Protein AF-A0A9X8DX85-F1 (afdb_monomer_lite)

Structure (mmCIF, N/CA/C/O backbone):
data_AF-A0A9X8DX85-F1
#
_entry.id   AF-A0A9X8DX85-F1
#
loop_
_atom_site.group_PDB
_atom_site.id
_atom_site.type_symbol
_atom_site.label_atom_id
_atom_site.label_alt_id
_atom_site.label_comp_id
_atom_site.label_asym_id
_atom_site.label_entity_id
_atom_site.label_seq_id
_atom_site.pdbx_PDB_ins_code
_atom_site.Cartn_x
_atom_site.Cartn_y
_atom_site.Cartn_z
_atom_site.occupancy
_atom_site.B_iso_or_equiv
_atom_site.auth_seq_id
_atom_site.auth_comp_id
_atom_site.auth_asym_id
_atom_site.auth_atom_id
_atom_site.pdbx_PDB_model_num
ATOM 1 N N . MET A 1 1 ? -64.711 -4.644 18.337 1.00 31.16 1 MET A N 1
ATOM 2 C CA . MET A 1 1 ? -63.781 -4.995 19.428 1.00 31.16 1 MET A CA 1
ATOM 3 C C . MET A 1 1 ? -62.770 -3.870 19.456 1.00 31.16 1 MET A C 1
ATOM 5 O O . MET A 1 1 ? -61.981 -3.770 18.532 1.00 31.16 1 MET A O 1
ATOM 9 N N . CYS A 1 2 ? -62.969 -2.899 20.344 1.00 30.97 2 CYS A N 1
ATOM 10 C CA . CYS A 1 2 ? -62.195 -1.662 20.339 1.00 30.97 2 CYS A CA 1
ATOM 11 C C . CYS A 1 2 ? -60.947 -1.884 21.185 1.00 30.97 2 CYS A C 1
ATOM 13 O O . CYS A 1 2 ? -61.051 -1.950 22.407 1.00 30.97 2 CYS A O 1
ATOM 15 N N . ASP A 1 3 ? -59.801 -2.017 20.527 1.00 34.34 3 ASP A N 1
ATOM 16 C CA . ASP A 1 3 ? -58.505 -2.034 21.188 1.00 34.34 3 ASP A CA 1
ATOM 17 C C . ASP A 1 3 ? -58.307 -0.682 21.879 1.00 34.34 3 ASP A C 1
ATOM 19 O O . ASP A 1 3 ? -58.151 0.361 21.237 1.00 34.34 3 ASP A O 1
ATOM 23 N N . SER A 1 4 ? -58.378 -0.678 23.208 1.00 42.72 4 SER A N 1
ATOM 24 C CA . SER A 1 4 ? -57.965 0.456 24.022 1.00 42.72 4 SER A CA 1
ATOM 25 C C . SER A 1 4 ? -56.450 0.586 23.892 1.00 42.72 4 SER A C 1
ATOM 27 O O . SER A 1 4 ? -55.697 -0.002 24.665 1.00 42.72 4 SER A O 1
ATOM 29 N N . VAL A 1 5 ? -55.997 1.313 22.870 1.00 52.94 5 VAL A N 1
ATOM 30 C CA . VAL A 1 5 ? -54.590 1.680 22.694 1.00 52.94 5 VAL A CA 1
ATOM 31 C C . VAL A 1 5 ? -54.242 2.681 23.793 1.00 52.94 5 VAL A C 1
ATOM 33 O O . VAL A 1 5 ? -54.347 3.892 23.611 1.00 52.94 5 VAL A O 1
ATOM 36 N N . THR A 1 6 ? -53.894 2.170 24.971 1.00 55.66 6 THR A N 1
ATOM 37 C CA . THR A 1 6 ? -53.193 2.942 25.994 1.00 55.66 6 THR A CA 1
ATOM 38 C C . THR A 1 6 ? -51.771 3.180 25.483 1.00 55.66 6 THR A C 1
ATOM 40 O O . THR A 1 6 ? -51.077 2.202 25.187 1.00 55.66 6 THR A O 1
ATOM 43 N N . PRO A 1 7 ? -51.336 4.437 25.310 1.00 60.62 7 PRO A N 1
ATOM 44 C CA . PRO A 1 7 ? -50.014 4.726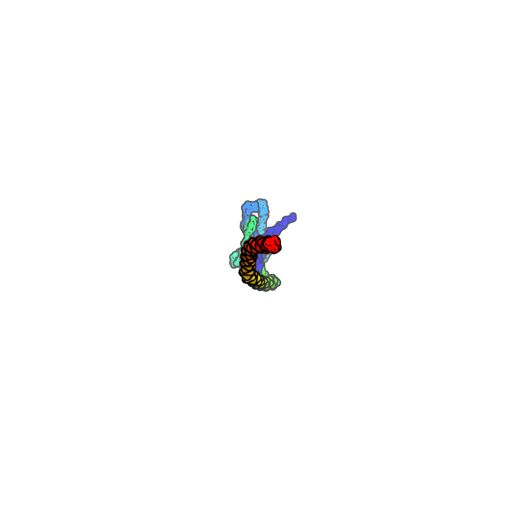 24.772 1.00 60.62 7 PRO A CA 1
ATOM 45 C C . PRO A 1 7 ? -48.908 4.236 25.711 1.00 60.62 7 PRO A C 1
ATOM 47 O O . PRO A 1 7 ? -49.067 4.253 26.930 1.00 60.62 7 PRO A O 1
ATOM 50 N N . SER A 1 8 ? -47.801 3.767 25.129 1.00 59.84 8 SER A N 1
ATOM 51 C CA . SER A 1 8 ? -46.676 3.193 25.873 1.00 59.84 8 SER A CA 1
ATOM 52 C C . SER A 1 8 ? -45.867 4.305 26.549 1.00 59.84 8 SER A C 1
ATOM 54 O O . SER A 1 8 ? -45.217 5.074 25.837 1.00 59.84 8 SER A O 1
ATOM 56 N N . PRO A 1 9 ? -45.840 4.390 27.891 1.00 65.75 9 PRO A N 1
ATOM 57 C CA . PRO A 1 9 ? -45.046 5.397 28.581 1.00 65.75 9 PRO A CA 1
ATOM 58 C C . PRO A 1 9 ? -43.536 5.130 28.422 1.00 65.75 9 PRO A C 1
ATOM 60 O O . PRO A 1 9 ? -43.117 3.981 28.220 1.00 65.75 9 PRO A O 1
ATOM 63 N N . PRO A 1 10 ? -42.691 6.173 28.521 1.00 68.25 10 PRO A N 1
ATOM 64 C CA . PRO A 1 10 ? -41.243 6.017 28.521 1.00 68.25 10 PRO A CA 1
ATOM 65 C C . PRO A 1 10 ? -40.782 5.187 29.725 1.00 68.25 10 PRO A C 1
ATOM 67 O O . PRO A 1 10 ? -41.281 5.342 30.842 1.00 68.25 10 PRO A O 1
ATOM 70 N N . PHE A 1 11 ? -39.798 4.311 29.492 1.00 67.75 11 PHE A N 1
ATOM 71 C CA . PHE A 1 11 ? -39.300 3.375 30.500 1.00 67.75 11 PHE A CA 1
ATOM 72 C C . PHE A 1 11 ? -38.950 4.087 31.813 1.00 67.75 11 PHE A C 1
ATOM 74 O O . PHE A 1 11 ? -38.151 5.025 31.835 1.00 67.75 11 PHE A O 1
ATOM 81 N N . SER A 1 12 ? -39.521 3.605 32.916 1.00 72.50 12 SER A N 1
ATOM 82 C CA . SER A 1 12 ? -39.246 4.111 34.254 1.00 72.50 12 SER A CA 1
ATOM 83 C C . SER A 1 12 ? -39.184 2.988 35.270 1.00 72.50 12 SER A C 1
ATOM 85 O O . SER A 1 12 ? -39.844 1.960 35.142 1.00 72.50 12 SER A O 1
ATOM 87 N N . LEU A 1 13 ? -38.363 3.210 36.292 1.00 69.81 13 LEU A N 1
ATOM 88 C CA . LEU A 1 13 ? -38.183 2.301 37.421 1.00 69.81 13 LEU A CA 1
ATOM 89 C C . LEU A 1 13 ? -39.193 2.568 38.550 1.00 69.81 13 LEU A C 1
ATOM 91 O O . LEU A 1 13 ? -39.169 1.875 39.563 1.00 69.81 13 LEU A O 1
ATOM 95 N N . LEU A 1 14 ? -40.043 3.590 38.403 1.00 73.75 14 LEU A N 1
ATOM 96 C CA . LEU A 1 14 ? -41.097 3.934 39.355 1.00 73.75 14 LEU A CA 1
ATOM 97 C C . LEU A 1 14 ? -42.423 3.289 38.933 1.00 73.75 14 LEU A C 1
ATOM 99 O O . LEU A 1 14 ? -42.716 3.160 37.744 1.00 73.75 14 LEU A O 1
ATOM 103 N N . LYS A 1 15 ? -43.246 2.904 39.913 1.00 76.44 15 LYS A N 1
ATOM 104 C CA . LYS A 1 15 ? -44.612 2.428 39.671 1.00 76.44 15 LYS A CA 1
ATOM 105 C C . LYS A 1 15 ? -45.522 3.627 39.424 1.00 76.44 15 LYS A C 1
ATOM 107 O O . LYS A 1 15 ? -45.542 4.558 40.228 1.00 76.44 15 LYS A O 1
ATOM 112 N N . HIS A 1 16 ? -46.283 3.593 38.341 1.00 78.94 16 HIS A N 1
ATOM 113 C CA . HIS A 1 16 ? -47.193 4.670 37.965 1.00 78.94 16 HIS A CA 1
ATOM 114 C C . HIS A 1 16 ? -48.641 4.178 37.976 1.00 78.94 16 HIS A C 1
ATOM 116 O O . HIS A 1 16 ? -48.892 2.999 37.733 1.00 78.94 16 HIS A O 1
ATOM 122 N N . ASP A 1 17 ? -49.569 5.084 38.275 1.00 77.00 17 ASP A N 1
ATOM 123 C CA . ASP A 1 17 ? -51.009 4.855 38.114 1.00 77.00 17 ASP A CA 1
ATOM 124 C C . ASP A 1 17 ? -51.395 4.885 36.627 1.00 77.00 17 ASP A C 1
ATOM 126 O O . ASP A 1 17 ? -50.582 5.262 35.784 1.00 77.00 17 ASP A O 1
ATOM 130 N N . ASP A 1 18 ? -52.639 4.545 36.288 1.00 77.62 18 ASP A N 1
ATOM 131 C CA . ASP A 1 18 ? -53.125 4.642 34.909 1.00 77.62 18 ASP A CA 1
ATOM 132 C C . ASP A 1 18 ? -52.960 6.063 34.338 1.00 77.62 18 ASP A C 1
ATOM 134 O O . ASP A 1 18 ? -53.182 7.076 35.014 1.00 77.62 18 ASP A O 1
ATOM 138 N N . ALA A 1 19 ? -52.539 6.132 33.075 1.00 76.69 19 ALA A N 1
ATOM 139 C CA . ALA A 1 19 ? -52.341 7.389 32.367 1.00 76.69 19 ALA A CA 1
ATOM 140 C C . ALA A 1 19 ? -53.684 8.048 32.044 1.00 76.69 19 ALA A C 1
ATOM 142 O O . ALA A 1 19 ? -54.631 7.379 31.626 1.00 76.69 19 ALA A O 1
ATOM 143 N N . PHE A 1 20 ? -53.753 9.371 32.179 1.00 76.75 20 PHE A N 1
ATOM 144 C CA . PHE A 1 20 ? -54.941 10.138 31.818 1.00 76.75 20 PHE A CA 1
ATOM 145 C C . PHE A 1 20 ? -54.595 11.283 30.864 1.00 76.75 20 PHE A C 1
ATOM 147 O O . PHE A 1 20 ? -53.490 11.834 30.878 1.00 76.75 20 PHE A O 1
ATOM 154 N N . LEU A 1 21 ? -55.546 11.610 29.990 1.00 75.81 21 LEU A N 1
ATOM 155 C CA . LEU A 1 21 ? -55.383 12.638 28.969 1.00 75.81 21 LEU A CA 1
ATOM 156 C C . LEU A 1 21 ? -55.561 14.019 29.608 1.00 75.81 21 LEU A C 1
ATOM 158 O O . LEU A 1 21 ? -56.602 14.295 30.201 1.00 75.81 21 LEU A O 1
ATOM 162 N N . VAL A 1 22 ? -54.555 14.883 29.478 1.00 74.50 22 VAL A N 1
ATOM 163 C CA . VAL A 1 22 ? -54.585 16.253 30.016 1.00 74.50 22 VAL A CA 1
ATOM 164 C C . VAL A 1 22 ? -55.085 17.243 28.972 1.00 74.50 22 VAL A C 1
ATOM 166 O O . VAL A 1 22 ? -55.822 18.167 29.301 1.00 74.50 22 VAL A O 1
ATOM 169 N N . GLU A 1 23 ? -54.723 17.043 27.704 1.00 70.94 23 GLU A N 1
ATOM 170 C CA . GLU A 1 23 ? -55.080 17.966 26.626 1.00 70.94 23 GLU A CA 1
ATOM 171 C C . GLU A 1 23 ? -55.324 17.193 25.324 1.00 70.94 23 GLU A C 1
ATOM 173 O O . GLU A 1 23 ? -54.401 16.582 24.788 1.00 70.94 23 GLU A O 1
ATOM 178 N N . ALA A 1 24 ? -56.563 17.191 24.820 1.00 67.19 24 ALA A N 1
ATOM 179 C CA . ALA A 1 24 ? -56.916 16.549 23.550 1.00 67.19 24 ALA A CA 1
ATOM 180 C C . ALA A 1 24 ? -56.575 17.465 22.362 1.00 67.19 24 ALA A C 1
ATOM 182 O O . ALA A 1 24 ? -56.906 18.654 22.384 1.00 67.19 24 ALA A O 1
ATOM 183 N N . SER A 1 25 ? -55.965 16.925 21.300 1.00 59.06 25 SER A N 1
ATOM 184 C CA . SER A 1 25 ? -55.731 17.697 20.070 1.00 59.06 25 SER A CA 1
ATOM 185 C C . SER A 1 25 ? -57.064 18.123 19.430 1.00 59.06 25 SER A C 1
ATOM 187 O O . SER A 1 25 ? -58.074 17.420 19.536 1.00 59.06 25 SER A O 1
ATOM 189 N N . SER A 1 26 ? -57.091 19.292 18.778 1.00 56.09 26 SER A N 1
ATOM 190 C CA . SER A 1 26 ? -58.307 19.954 18.261 1.00 56.09 26 SER A CA 1
ATOM 191 C C . SER A 1 26 ? -59.166 19.090 17.323 1.00 56.09 26 SER A C 1
ATOM 193 O O . SER A 1 26 ? -60.357 19.354 17.169 1.00 56.09 26 SER A O 1
ATOM 195 N N . THR A 1 27 ? -58.600 18.025 16.755 1.00 49.44 27 THR A N 1
ATOM 196 C CA . THR A 1 27 ? -59.258 17.072 15.849 1.00 49.44 27 THR A CA 1
ATOM 197 C C . THR A 1 27 ? -60.035 15.957 16.574 1.00 49.44 27 THR A C 1
ATOM 199 O O . THR A 1 27 ? -60.841 15.273 15.951 1.00 49.44 27 THR A O 1
ATOM 202 N N . SER A 1 28 ? -59.858 15.778 17.889 1.00 47.81 28 SER A N 1
ATOM 203 C CA . SER A 1 28 ? -60.366 14.606 18.634 1.00 47.81 28 SER A CA 1
ATOM 204 C C . SER A 1 28 ? -61.640 14.857 19.462 1.00 47.81 28 SER A C 1
ATOM 206 O O . SER A 1 28 ? -62.132 13.947 20.130 1.00 47.81 28 SER A O 1
ATOM 208 N N . ARG A 1 29 ? -62.220 16.070 19.427 1.00 44.91 29 ARG A N 1
ATOM 209 C CA . ARG A 1 29 ? -63.400 16.438 20.247 1.00 44.91 29 ARG A CA 1
ATOM 210 C C . ARG A 1 29 ? -64.684 15.658 19.941 1.00 44.91 29 ARG A C 1
ATOM 212 O O . ARG A 1 29 ? -65.636 15.775 20.702 1.00 44.91 29 ARG A O 1
ATOM 219 N N . LEU A 1 30 ? -64.732 14.875 18.864 1.00 44.03 30 LEU A N 1
ATOM 220 C CA . LEU A 1 30 ? -65.949 14.168 18.453 1.00 44.03 30 LEU A CA 1
ATOM 221 C C . LEU A 1 30 ? -66.080 12.741 19.017 1.00 44.03 30 LEU A C 1
ATOM 223 O O . LEU A 1 30 ? -67.121 12.125 18.814 1.00 44.03 30 LEU A O 1
ATOM 227 N N . THR A 1 31 ? -65.089 12.211 19.749 1.00 43.81 31 THR A N 1
ATOM 228 C CA . THR A 1 31 ? -65.155 10.827 20.279 1.00 43.81 31 THR A CA 1
ATOM 229 C C . THR A 1 31 ? -64.587 10.636 21.691 1.00 43.81 31 THR A C 1
ATOM 231 O O . THR A 1 31 ? -64.344 9.503 22.105 1.00 43.81 31 THR A O 1
ATOM 234 N N . ALA A 1 32 ? -64.356 11.704 22.457 1.00 35.62 32 ALA A N 1
ATOM 235 C CA . ALA A 1 32 ? -63.836 11.578 23.817 1.00 35.62 32 ALA A CA 1
ATOM 236 C C . ALA A 1 32 ? -64.965 11.234 24.806 1.00 35.62 32 ALA A C 1
ATOM 238 O O . ALA A 1 32 ? -65.714 12.104 25.241 1.00 35.62 32 ALA A O 1
ATOM 239 N N . ILE A 1 33 ? -65.084 9.951 25.159 1.00 42.31 33 ILE A N 1
ATOM 240 C CA . ILE A 1 33 ? -65.823 9.524 26.351 1.00 42.31 33 ILE A CA 1
ATOM 241 C C . ILE A 1 33 ? -65.015 10.002 27.559 1.00 42.31 33 ILE A C 1
ATOM 243 O O . ILE A 1 33 ? -63.896 9.540 27.781 1.00 42.31 33 ILE A O 1
ATOM 247 N N . GLU A 1 34 ? -65.576 10.943 28.316 1.00 35.78 34 GLU A N 1
ATOM 248 C CA . GLU A 1 34 ? -65.039 11.397 29.597 1.00 35.78 34 GLU A CA 1
ATOM 249 C C . GLU A 1 34 ? -64.892 10.203 30.549 1.00 35.78 34 GLU A C 1
ATOM 251 O O . GLU A 1 34 ? -65.871 9.669 31.079 1.00 35.78 34 GLU A O 1
ATOM 256 N N . SER A 1 35 ? -63.656 9.774 30.802 1.00 38.34 35 SER A N 1
ATOM 257 C CA . SER A 1 35 ? -63.369 8.892 31.927 1.00 38.34 35 SER A CA 1
ATOM 258 C C . SER A 1 35 ? -63.453 9.719 33.208 1.00 38.34 35 SER A C 1
ATOM 260 O O . SER A 1 35 ? -62.531 10.455 33.563 1.00 38.34 35 SER A O 1
ATOM 262 N N . LYS A 1 36 ? -64.603 9.612 33.875 1.00 32.06 36 LYS A N 1
ATOM 263 C CA . LYS A 1 36 ? -64.885 10.171 35.199 1.00 32.06 36 LYS A CA 1
ATOM 264 C C . LYS A 1 36 ? -63.741 9.829 36.171 1.00 32.06 36 LYS A C 1
ATOM 266 O O . LYS A 1 36 ? -63.306 8.674 36.180 1.00 32.06 36 LYS A O 1
ATOM 271 N N . PRO A 1 37 ? -63.270 10.773 37.007 1.00 36.12 37 PRO A N 1
ATOM 272 C CA . PRO A 1 37 ? -62.235 10.484 37.993 1.00 36.12 37 PRO A CA 1
ATOM 273 C C . PRO A 1 37 ? -62.722 9.365 38.917 1.00 36.12 37 PRO A C 1
ATOM 275 O O . PRO A 1 37 ? -63.792 9.471 39.526 1.00 36.12 37 PRO A O 1
ATOM 278 N N . GLN A 1 38 ? -61.960 8.271 38.986 1.00 42.19 38 GLN A N 1
ATOM 279 C CA . GLN A 1 38 ? -62.233 7.167 39.897 1.00 42.19 38 GLN A CA 1
ATOM 280 C C . GLN A 1 38 ? -62.175 7.687 41.335 1.00 42.19 38 GLN A C 1
ATOM 282 O O . GLN A 1 38 ? -61.110 7.908 41.904 1.00 42.19 38 GLN A O 1
ATOM 287 N N . THR A 1 39 ? -63.348 7.889 41.929 1.00 30.42 39 THR A N 1
ATOM 288 C CA . THR A 1 39 ? -63.504 8.065 43.369 1.00 30.42 39 THR A CA 1
ATOM 289 C C . THR A 1 39 ? -63.388 6.676 43.987 1.00 30.42 39 THR A C 1
ATOM 291 O O . THR A 1 39 ? -64.315 5.867 43.906 1.00 30.42 39 THR A O 1
ATOM 294 N N . THR A 1 40 ? -62.232 6.356 44.560 1.00 35.75 40 THR A N 1
ATOM 295 C CA . THR A 1 40 ? -62.061 5.132 45.339 1.00 35.75 40 THR A CA 1
ATOM 296 C C . THR A 1 40 ? -62.894 5.250 46.618 1.00 35.75 40 THR A C 1
ATOM 298 O O . THR A 1 40 ? -62.634 6.068 47.497 1.00 35.75 40 THR A O 1
ATOM 301 N N . LYS A 1 41 ? -63.955 4.442 46.722 1.00 37.28 41 LYS A N 1
ATOM 302 C CA . LYS A 1 41 ? -64.641 4.194 47.995 1.00 37.28 41 LYS A CA 1
ATOM 303 C C . LYS A 1 41 ? -63.700 3.389 48.893 1.00 37.28 41 LYS A C 1
ATOM 305 O O . LYS A 1 41 ? -63.395 2.245 48.571 1.00 37.28 41 LYS A O 1
ATOM 310 N N . GLY A 1 42 ? -63.296 3.964 50.023 1.00 32.81 42 GLY A N 1
ATOM 311 C CA . GLY A 1 42 ? -62.517 3.266 51.043 1.00 32.81 42 GLY A CA 1
ATOM 312 C C . GLY A 1 42 ? -62.366 4.071 52.332 1.00 32.81 42 GLY A C 1
ATOM 313 O O . GLY A 1 42 ? -61.469 4.890 52.436 1.00 32.81 42 GLY A O 1
ATOM 314 N N . THR A 1 43 ? -63.258 3.780 53.282 1.00 30.28 43 THR A N 1
ATOM 315 C CA . THR A 1 43 ? -63.083 3.803 54.747 1.00 30.28 43 THR A CA 1
ATOM 316 C C . THR A 1 43 ? -62.633 5.097 55.444 1.00 30.28 43 THR A C 1
ATOM 318 O O . THR A 1 43 ? -61.505 5.560 55.345 1.00 30.28 43 THR A O 1
ATOM 321 N N . MET A 1 44 ? -63.557 5.598 56.268 1.00 41.81 44 MET A N 1
ATOM 322 C CA . MET A 1 44 ? -63.379 6.612 57.308 1.00 41.81 44 MET A CA 1
ATOM 323 C C . MET A 1 44 ? -62.240 6.242 58.273 1.00 41.81 44 MET A C 1
ATOM 325 O O . MET A 1 44 ? -62.301 5.190 58.907 1.00 41.81 44 MET A O 1
ATOM 329 N N . GLY A 1 45 ? -61.256 7.131 58.432 1.00 41.16 45 GLY A N 1
ATOM 330 C CA . GLY A 1 45 ? -60.274 7.070 59.521 1.00 41.16 45 GLY A CA 1
ATOM 331 C C . GLY A 1 45 ? -58.882 7.570 59.134 1.00 41.16 45 GLY A C 1
ATOM 332 O O . GLY A 1 45 ? -57.994 6.762 58.888 1.00 41.16 45 GLY A O 1
ATOM 333 N N . GLY A 1 46 ? -58.677 8.889 59.101 1.00 38.78 46 GLY A N 1
ATOM 334 C CA . GLY A 1 46 ? -57.351 9.503 58.955 1.00 38.78 46 GLY A CA 1
ATOM 335 C C . GLY A 1 46 ? -57.434 11.012 58.708 1.00 38.78 46 GLY A C 1
ATOM 336 O O . GLY A 1 46 ? -58.265 11.450 57.920 1.00 38.78 46 GLY A O 1
ATOM 337 N N . ASP A 1 47 ? -56.612 11.785 59.420 1.00 44.28 47 ASP A N 1
ATOM 338 C CA . ASP A 1 47 ? -56.612 13.255 59.516 1.00 44.28 47 ASP A CA 1
ATOM 339 C C . ASP A 1 47 ? -56.712 14.039 58.181 1.00 44.28 47 ASP A C 1
ATOM 341 O O . ASP A 1 47 ? -56.130 13.638 57.172 1.00 44.28 47 ASP A O 1
ATOM 345 N N . PRO A 1 48 ? -57.353 15.229 58.167 1.00 56.44 48 PRO A N 1
ATOM 346 C CA . PRO A 1 48 ? -57.628 16.008 56.953 1.00 56.44 48 PRO A CA 1
ATOM 347 C C . PRO A 1 48 ? -56.461 16.878 56.442 1.00 56.44 48 PRO A C 1
ATOM 349 O O . PRO A 1 48 ? -56.676 17.751 55.603 1.00 56.44 48 PRO A O 1
ATOM 352 N N . LEU A 1 49 ? -55.229 16.707 56.930 1.00 53.41 49 LEU A N 1
ATOM 353 C CA . LEU A 1 49 ? -54.171 17.702 56.691 1.00 53.41 49 LEU A CA 1
ATOM 354 C C . LEU A 1 49 ? -53.393 17.548 55.373 1.00 53.41 49 LEU A C 1
A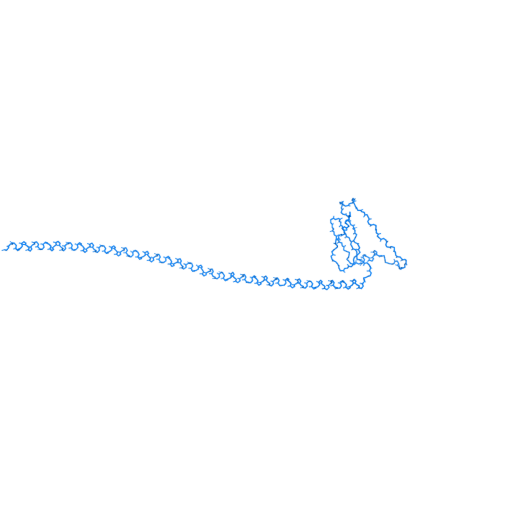TOM 356 O O . LEU A 1 49 ? -52.690 18.482 54.994 1.00 53.41 49 LEU A O 1
ATOM 360 N N . VAL A 1 50 ? -53.529 16.445 54.625 1.00 58.75 50 VAL A N 1
ATOM 361 C CA . VAL A 1 50 ? -52.869 16.306 53.312 1.00 58.75 50 VAL A CA 1
ATOM 362 C C . VAL A 1 50 ? -53.776 15.576 52.323 1.00 58.75 50 VAL A C 1
ATOM 364 O O . VAL A 1 50 ? -53.947 14.362 52.389 1.00 58.75 50 VAL A O 1
ATOM 367 N N . SER A 1 51 ? -54.348 16.318 51.371 1.00 74.75 51 SER A N 1
ATOM 368 C CA . SER A 1 51 ? -55.133 15.727 50.283 1.00 74.75 51 SER A CA 1
ATOM 369 C C . SER A 1 51 ? -54.242 14.875 49.358 1.00 74.75 51 SER A C 1
ATOM 371 O O . SER A 1 51 ? -53.118 15.291 49.056 1.00 74.75 51 SER A O 1
ATOM 373 N N . PRO A 1 52 ? -54.728 13.729 48.840 1.00 71.50 52 PRO A N 1
ATOM 374 C CA . PRO A 1 52 ? -53.975 12.872 47.917 1.00 71.50 52 PRO A CA 1
ATOM 375 C C . PRO A 1 52 ? -53.450 13.618 46.683 1.00 71.50 52 PRO A C 1
ATOM 377 O O . PRO A 1 52 ? -52.365 13.316 46.196 1.00 71.50 52 PRO A O 1
ATOM 380 N N . GLU A 1 53 ? -54.178 14.633 46.206 1.00 70.44 53 GLU A N 1
ATOM 381 C CA . GLU A 1 53 ? -53.767 15.490 45.086 1.00 70.44 53 GLU A CA 1
ATOM 382 C C . GLU A 1 53 ? -52.543 16.351 45.400 1.00 70.44 53 GLU A C 1
ATOM 384 O O . GLU A 1 53 ? -51.634 16.452 44.573 1.00 70.44 53 GLU A O 1
ATOM 389 N N . LEU A 1 54 ? -52.491 16.921 46.608 1.00 74.75 54 LEU A N 1
ATOM 390 C CA . LEU A 1 54 ? -51.339 17.683 47.082 1.00 74.75 54 LEU A CA 1
ATOM 391 C C . LEU A 1 54 ? -50.122 16.760 47.195 1.00 74.75 54 LEU A C 1
ATOM 393 O O . LEU A 1 54 ? -49.041 17.093 46.725 1.00 74.75 54 LEU A O 1
ATOM 397 N N . MET A 1 55 ? -50.318 15.551 47.724 1.00 70.19 55 MET A N 1
ATOM 398 C CA . MET A 1 55 ? -49.276 14.525 47.820 1.00 70.19 55 MET A CA 1
ATOM 399 C C . MET A 1 55 ? -48.728 14.135 46.435 1.00 70.19 55 MET A C 1
ATOM 401 O O . MET A 1 55 ? -47.520 14.052 46.233 1.00 70.19 55 MET A O 1
ATOM 405 N N . LYS A 1 56 ? -49.611 14.002 45.440 1.00 73.12 56 LYS A N 1
ATOM 406 C CA . LYS A 1 56 ? -49.268 13.733 44.034 1.00 73.12 56 LYS A CA 1
ATOM 407 C C . LYS A 1 56 ? -48.583 14.915 43.337 1.00 73.12 56 LYS A C 1
ATOM 409 O O . LYS A 1 56 ? -47.957 14.737 42.296 1.00 73.12 56 LYS A O 1
ATOM 414 N N . ALA A 1 57 ? -48.744 16.138 43.843 1.00 71.62 57 ALA A N 1
ATOM 415 C CA . ALA A 1 57 ? -48.058 17.340 43.362 1.00 71.62 57 ALA A CA 1
ATOM 416 C C . ALA A 1 57 ? -46.665 17.516 43.989 1.00 71.62 57 ALA A C 1
ATOM 418 O O . ALA A 1 57 ? -45.784 18.073 43.345 1.00 71.62 57 ALA A O 1
ATOM 419 N N . MET A 1 58 ? -46.463 17.003 45.207 1.00 71.12 58 MET A N 1
ATOM 420 C CA . MET A 1 58 ? -45.178 17.036 45.917 1.00 71.12 58 MET A CA 1
ATOM 421 C C . MET A 1 58 ? -44.179 15.965 45.446 1.00 71.12 58 MET A C 1
ATOM 423 O O . MET A 1 58 ? -42.987 16.079 45.725 1.00 71.12 58 MET A O 1
ATOM 427 N N . LEU A 1 59 ? -44.638 14.917 44.751 1.00 67.31 59 LEU A N 1
ATOM 428 C CA . LEU A 1 59 ? -43.762 13.877 44.208 1.00 67.31 59 LEU A CA 1
ATOM 429 C C . LEU A 1 59 ? -43.082 14.354 42.910 1.00 67.31 59 LEU A C 1
ATOM 431 O O . LEU A 1 59 ? -43.775 14.768 41.975 1.00 67.31 59 LEU A O 1
ATOM 435 N N . PRO A 1 60 ? -41.743 14.276 42.812 1.00 62.25 60 PRO A N 1
ATOM 436 C CA . PRO A 1 60 ? -41.031 14.636 41.598 1.00 62.25 60 PRO A CA 1
ATOM 437 C C . PRO A 1 60 ? -41.198 13.535 40.541 1.00 62.25 60 PRO A C 1
ATOM 439 O O . PRO A 1 60 ? -41.199 12.350 40.870 1.00 62.25 60 PRO A O 1
ATOM 442 N N . SER A 1 61 ? -41.305 13.960 39.276 1.00 58.25 61 SER A N 1
ATOM 443 C CA . SER A 1 61 ? -41.507 13.132 38.071 1.00 58.25 61 SER A CA 1
ATOM 444 C C . SER A 1 61 ? -42.964 12.747 37.774 1.00 58.25 61 SER A C 1
ATOM 446 O O . SER A 1 61 ? -43.341 11.578 37.813 1.00 58.25 61 SER A O 1
ATOM 448 N N . ARG A 1 62 ? -43.780 13.730 37.367 1.00 65.56 62 ARG A N 1
ATOM 449 C CA . ARG A 1 62 ? -44.930 13.452 36.489 1.00 65.56 62 ARG A CA 1
ATOM 450 C C . ARG A 1 62 ? -44.384 13.146 35.104 1.00 65.56 62 ARG A C 1
ATOM 452 O O . ARG A 1 62 ? -43.675 13.975 34.536 1.00 65.56 62 ARG A O 1
ATOM 459 N N . GLN A 1 63 ? -44.665 11.958 34.583 1.00 67.00 63 GLN A N 1
ATOM 460 C CA . GLN A 1 63 ? -44.341 11.676 33.195 1.00 67.00 63 GLN A CA 1
ATOM 461 C C . GLN A 1 63 ? -45.380 12.361 32.324 1.00 67.00 63 GLN A C 1
ATOM 463 O O . GLN A 1 63 ? -46.562 12.029 32.378 1.00 67.00 63 GLN A O 1
ATOM 468 N N . GLU A 1 64 ? -44.918 13.333 31.551 1.00 73.25 64 GLU A N 1
ATOM 469 C CA . GLU A 1 64 ? -45.687 13.957 30.492 1.00 73.25 64 GLU A CA 1
ATOM 470 C C . GLU A 1 64 ? -45.098 13.491 29.167 1.00 73.25 64 GLU A C 1
ATOM 472 O O . GLU A 1 64 ? -43.919 13.720 28.893 1.00 73.25 64 GLU A O 1
ATOM 477 N N . TRP A 1 65 ? -45.903 12.836 28.340 1.00 76.19 65 TRP A N 1
ATOM 478 C CA . TRP A 1 65 ? -45.530 12.574 26.956 1.00 76.19 65 TRP A CA 1
ATOM 479 C C . TRP A 1 65 ? -46.629 13.066 26.030 1.00 76.19 65 TRP A C 1
ATOM 481 O O . TRP A 1 65 ? -47.781 13.273 26.422 1.00 76.19 65 TRP A O 1
ATOM 491 N N . LYS A 1 66 ? -46.234 13.338 24.794 1.00 74.94 66 LYS A N 1
ATOM 492 C CA . LYS A 1 66 ? -47.100 13.914 23.780 1.00 74.94 66 LYS A CA 1
ATOM 493 C C . LYS A 1 66 ? -47.199 12.931 22.629 1.00 74.94 66 LYS A C 1
ATOM 495 O O . LYS A 1 66 ? -46.181 12.614 22.025 1.00 74.94 66 LYS A O 1
ATOM 500 N N . ASP A 1 67 ? -48.427 12.541 22.325 1.00 76.44 67 ASP A N 1
ATOM 501 C CA . ASP A 1 67 ? -48.765 11.745 21.149 1.00 76.44 67 ASP A CA 1
ATOM 502 C C . ASP A 1 67 ? -49.640 12.572 20.196 1.00 76.44 67 ASP A C 1
ATOM 504 O O . ASP A 1 67 ? -50.125 13.654 20.544 1.00 76.44 67 ASP A O 1
ATOM 508 N N . ASP A 1 68 ? -49.930 12.032 19.010 1.00 69.50 68 ASP A N 1
ATOM 509 C CA . ASP A 1 68 ? -50.799 12.656 17.995 1.00 69.50 68 ASP A CA 1
ATOM 510 C C . ASP A 1 68 ? -52.220 12.974 18.513 1.00 69.50 68 ASP A C 1
ATOM 512 O O . ASP A 1 68 ? -52.913 13.869 18.018 1.00 69.50 68 ASP A O 1
ATOM 516 N N . ARG A 1 69 ? -52.665 12.248 19.546 1.00 66.88 69 ARG A N 1
ATOM 517 C CA . ARG A 1 69 ? -53.991 12.393 20.170 1.00 66.88 69 ARG A CA 1
ATOM 518 C C . ARG A 1 69 ? -54.034 13.449 21.276 1.00 66.88 69 ARG A C 1
ATOM 520 O O . ARG A 1 69 ? -55.126 13.881 21.649 1.00 66.88 69 ARG A O 1
ATOM 527 N N . GLY A 1 70 ? -52.882 13.885 21.783 1.00 74.31 70 GLY A N 1
ATOM 528 C CA . GLY A 1 70 ? -52.823 14.857 22.866 1.00 74.31 70 GLY A CA 1
ATOM 529 C C . GLY A 1 70 ? -51.687 14.644 23.862 1.00 74.31 70 GLY A C 1
ATOM 530 O O . GLY A 1 70 ? -50.817 13.790 23.685 1.00 74.31 70 GLY A O 1
ATOM 531 N N . LYS A 1 71 ? -51.701 15.461 24.918 1.00 79.50 71 LYS A N 1
ATOM 532 C CA . LYS A 1 71 ? -50.740 15.396 26.022 1.00 79.50 71 LYS A CA 1
ATOM 533 C C . LYS A 1 71 ? -51.265 14.452 27.099 1.00 79.50 71 LYS A C 1
ATOM 535 O O . LYS A 1 71 ? -52.332 14.690 27.672 1.00 79.50 71 LYS A O 1
ATOM 540 N N . TRP A 1 72 ? -50.508 13.399 27.373 1.00 81.62 72 TRP A N 1
ATOM 541 C CA . TRP A 1 72 ? -50.786 12.435 28.428 1.00 81.62 72 TRP A CA 1
ATOM 542 C C . TRP A 1 72 ? -49.973 12.772 29.661 1.00 81.62 72 TRP A C 1
ATOM 544 O O . TRP A 1 72 ? -48.830 13.222 29.563 1.00 81.62 72 TRP A O 1
ATOM 554 N N . GLN A 1 73 ? -50.571 12.536 30.822 1.00 80.75 73 GLN A N 1
ATOM 555 C CA . GLN A 1 73 ? -49.860 12.619 32.080 1.00 80.75 73 GLN A CA 1
ATOM 556 C C . GLN A 1 73 ? -50.113 11.361 32.891 1.00 80.75 73 GLN A C 1
ATOM 558 O O . GLN A 1 73 ? -51.238 10.869 33.003 1.00 80.75 73 GLN A O 1
ATOM 563 N N . GLN A 1 74 ? -49.039 10.867 33.484 1.00 81.69 74 GLN A N 1
ATOM 564 C CA . GLN A 1 74 ? -49.072 9.719 34.360 1.00 81.69 74 GLN A CA 1
ATOM 565 C C . GLN A 1 74 ? -48.390 10.075 35.670 1.00 81.69 74 GLN A C 1
ATOM 567 O O . GLN A 1 74 ? -47.289 10.635 35.707 1.00 81.69 74 GLN A O 1
ATOM 572 N N . ASN A 1 75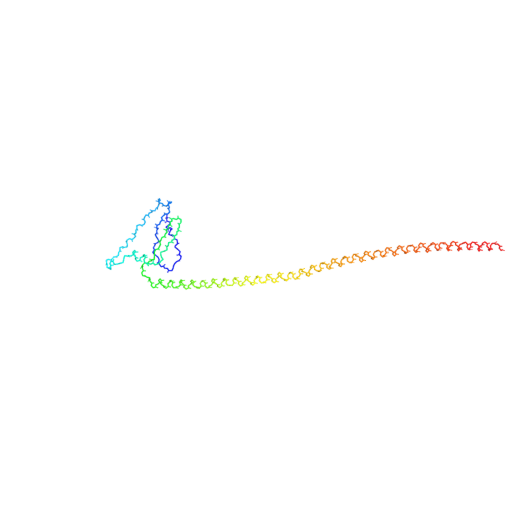 ? -49.077 9.772 36.763 1.00 78.75 75 ASN A N 1
ATOM 573 C CA . ASN A 1 75 ? -48.599 10.111 38.089 1.00 78.75 75 ASN A CA 1
ATOM 574 C C . ASN A 1 75 ? -48.017 8.866 38.763 1.00 78.75 75 ASN A C 1
ATOM 576 O O . ASN A 1 75 ? -48.458 7.746 38.510 1.00 78.75 75 ASN A O 1
ATOM 580 N N . VAL A 1 76 ? -47.057 9.077 39.659 1.00 76.12 76 VAL A N 1
ATOM 581 C CA . VAL A 1 76 ? -46.478 8.001 40.467 1.00 76.12 76 VAL A CA 1
ATOM 582 C C . VAL A 1 76 ? -47.538 7.450 41.424 1.00 76.12 76 VAL A C 1
ATOM 584 O O . VAL A 1 76 ? -48.290 8.215 42.037 1.00 76.12 76 VAL A O 1
ATOM 587 N N . SER A 1 77 ? -47.592 6.123 41.532 1.00 77.19 77 SER A N 1
ATOM 588 C CA . SER A 1 77 ? -48.515 5.414 42.416 1.00 77.19 77 SER A CA 1
ATOM 589 C C . SER A 1 77 ? -48.184 5.712 43.875 1.00 77.19 77 SER A C 1
ATOM 591 O O . SER A 1 77 ? -47.053 5.514 44.316 1.00 77.19 77 SER A O 1
ATOM 593 N N . LEU A 1 78 ? -49.198 6.117 44.643 1.00 73.81 78 LEU A N 1
ATOM 594 C CA . LEU A 1 78 ? -49.107 6.320 46.095 1.00 73.81 78 LEU A CA 1
ATOM 595 C C . LEU A 1 78 ? -49.216 5.002 46.886 1.00 73.81 78 LEU A C 1
ATOM 597 O O . LEU A 1 78 ? -49.037 5.001 48.103 1.00 73.81 78 LEU A O 1
ATOM 601 N N . ALA A 1 79 ? -49.521 3.882 46.219 1.00 77.38 79 ALA A N 1
ATOM 602 C CA . ALA A 1 79 ? -49.581 2.579 46.870 1.00 77.38 79 ALA A CA 1
ATOM 603 C C . ALA A 1 79 ? -48.190 2.188 47.412 1.00 77.38 79 ALA A C 1
ATOM 605 O O . ALA A 1 79 ? -47.213 2.252 46.658 1.00 77.38 79 ALA A O 1
ATOM 606 N N . PRO A 1 80 ? -48.080 1.768 48.689 1.00 74.50 80 PRO A N 1
ATOM 607 C CA . PRO A 1 80 ? -46.807 1.350 49.259 1.00 74.50 80 PRO A CA 1
ATOM 608 C C . PRO A 1 80 ? -46.237 0.179 48.454 1.00 74.50 80 PRO A C 1
ATOM 610 O O . PRO A 1 80 ? -46.954 -0.771 48.133 1.00 74.50 80 PRO A O 1
ATOM 613 N N . SER A 1 81 ? -44.951 0.259 48.106 1.00 77.44 81 SER A N 1
ATOM 614 C CA . SER A 1 81 ? -44.316 -0.768 47.279 1.00 77.44 81 SER A CA 1
ATOM 615 C C . SER A 1 81 ? -44.241 -2.095 48.027 1.00 77.44 81 SER A C 1
ATOM 617 O O . SER A 1 81 ? -43.870 -2.148 49.204 1.00 77.44 81 SER A O 1
ATOM 619 N N . SER A 1 82 ? -44.592 -3.180 47.340 1.00 83.38 82 SER A N 1
ATOM 620 C CA . SER A 1 82 ? -44.496 -4.513 47.927 1.00 83.38 82 SER A CA 1
ATOM 621 C C . SER A 1 82 ? -43.049 -5.025 47.908 1.00 83.38 82 SER A C 1
ATOM 623 O O . SER A 1 82 ? -42.248 -4.681 47.039 1.00 83.38 82 SER A O 1
ATOM 625 N N . ARG A 1 83 ? -42.691 -5.913 48.847 1.00 84.06 83 ARG A N 1
ATOM 626 C CA . ARG A 1 83 ? -41.359 -6.554 48.878 1.00 84.06 83 ARG A CA 1
ATOM 627 C C . ARG A 1 83 ? -41.022 -7.262 47.558 1.00 84.06 83 ARG A C 1
ATOM 629 O O . ARG A 1 83 ? -39.862 -7.268 47.157 1.00 84.06 83 ARG A O 1
ATOM 636 N N . ALA A 1 84 ? -42.017 -7.869 46.910 1.00 81.25 84 ALA A N 1
ATOM 637 C CA . ALA A 1 84 ? -41.845 -8.531 45.621 1.00 81.25 84 ALA A CA 1
ATOM 638 C C . ALA A 1 84 ? -41.490 -7.521 44.517 1.00 81.25 84 ALA A C 1
ATOM 640 O O . ALA A 1 84 ? -40.512 -7.731 43.804 1.00 81.25 84 ALA A O 1
ATOM 641 N N . GLU A 1 85 ? -42.195 -6.386 44.458 1.00 81.38 85 GLU A N 1
ATOM 642 C CA . GLU A 1 85 ? -41.925 -5.305 43.497 1.00 81.38 85 GLU A CA 1
ATOM 643 C C . GLU A 1 85 ? -40.505 -4.740 43.652 1.00 81.38 85 GLU A C 1
ATOM 645 O O . GLU A 1 85 ? -39.787 -4.574 42.668 1.00 81.38 85 GLU A O 1
ATOM 650 N N . VAL A 1 86 ? -40.050 -4.502 44.888 1.00 82.50 86 VAL A N 1
ATOM 651 C CA . VAL A 1 86 ? -38.686 -4.005 45.139 1.00 82.50 86 VAL A CA 1
ATOM 652 C C . VAL A 1 86 ? -37.627 -5.002 44.654 1.00 82.50 86 VAL A C 1
ATOM 654 O O . VAL A 1 86 ? -36.621 -4.594 44.073 1.00 82.50 86 VAL A O 1
ATOM 657 N N . LEU A 1 87 ? -37.840 -6.307 44.853 1.00 84.25 87 LEU A N 1
ATOM 658 C CA . LEU A 1 87 ? -36.911 -7.345 44.392 1.00 84.25 87 LEU A CA 1
ATOM 659 C C . LEU A 1 87 ? -36.867 -7.449 42.860 1.00 84.25 87 LEU A C 1
ATOM 661 O O . LEU A 1 87 ? -35.790 -7.628 42.290 1.00 84.25 87 LEU A O 1
ATOM 665 N N . GLU A 1 88 ? -38.008 -7.320 42.184 1.00 83.19 88 GLU A N 1
ATOM 666 C CA . GLU A 1 88 ? -38.077 -7.303 40.718 1.00 83.19 88 GLU A CA 1
ATOM 667 C C . GLU A 1 88 ? -37.373 -6.077 40.131 1.00 83.19 88 GLU A C 1
ATOM 669 O O . GLU A 1 88 ? -36.554 -6.210 39.217 1.00 83.19 88 GLU A O 1
ATOM 674 N N . LEU A 1 89 ? -37.590 -4.898 40.720 1.00 82.69 89 LEU A N 1
ATOM 675 C CA . LEU A 1 89 ? -36.914 -3.662 40.323 1.00 82.69 89 LEU A CA 1
ATOM 676 C C . LEU A 1 89 ? -35.397 -3.733 40.541 1.00 82.69 89 LEU A C 1
ATOM 678 O O . LEU A 1 89 ? -34.623 -3.298 39.686 1.00 82.69 89 LEU A O 1
ATOM 682 N N . GLN A 1 90 ? -34.949 -4.318 41.655 1.00 84.75 90 GLN A N 1
ATOM 683 C CA . GLN A 1 90 ? -33.523 -4.533 41.918 1.00 84.75 90 GLN A CA 1
ATOM 684 C C . GLN A 1 90 ? -32.881 -5.457 40.878 1.00 84.75 90 GLN A C 1
ATOM 686 O O . GLN A 1 90 ? -31.781 -5.172 40.400 1.00 84.75 90 GLN A O 1
ATOM 691 N N . ARG A 1 91 ? -33.568 -6.534 40.479 1.00 86.38 91 ARG A N 1
ATOM 692 C CA . ARG A 1 91 ? -33.100 -7.427 39.408 1.00 86.38 91 ARG A CA 1
ATOM 693 C C . ARG A 1 91 ? -33.026 -6.699 38.068 1.00 86.38 91 ARG A C 1
ATOM 695 O O . ARG A 1 91 ? -31.995 -6.773 37.405 1.00 86.38 91 ARG A O 1
ATOM 702 N N . GLY A 1 92 ? -34.066 -5.944 37.708 1.00 87.44 92 GLY A N 1
ATOM 703 C CA . GLY A 1 92 ? -34.096 -5.142 36.484 1.00 87.44 92 GLY A CA 1
ATOM 704 C C . GLY A 1 92 ? -32.946 -4.135 36.420 1.00 87.44 92 GLY A C 1
ATOM 705 O O . GLY A 1 92 ? -32.232 -4.067 35.422 1.00 87.44 92 GLY A O 1
ATOM 706 N N . ARG A 1 93 ? -32.683 -3.417 37.516 1.00 87.12 93 ARG A N 1
ATOM 707 C CA . ARG A 1 93 ? -31.568 -2.464 37.603 1.00 87.12 93 ARG A CA 1
ATOM 708 C C . ARG A 1 93 ? -30.198 -3.135 37.469 1.00 87.12 93 ARG A C 1
ATOM 710 O O . ARG A 1 93 ? -29.328 -2.590 36.791 1.00 87.12 93 ARG A O 1
ATOM 717 N N . SER A 1 94 ? -30.000 -4.302 38.079 1.00 88.38 94 SER A N 1
ATOM 718 C CA . SER A 1 94 ? -28.751 -5.063 37.934 1.00 88.38 94 SER A CA 1
ATOM 719 C C . SER A 1 94 ? -28.532 -5.530 36.493 1.00 88.38 94 SER A C 1
ATOM 721 O O . SER A 1 94 ? -27.427 -5.396 35.972 1.00 88.38 94 SER A O 1
ATOM 723 N N . LEU A 1 95 ? -29.584 -5.999 35.814 1.00 91.44 95 LEU A N 1
ATOM 724 C CA . LEU A 1 95 ? -29.514 -6.397 34.404 1.00 91.44 95 LEU A CA 1
ATOM 725 C C . LEU A 1 95 ? -29.193 -5.217 33.477 1.00 91.44 95 LEU A C 1
ATOM 727 O O . LEU A 1 95 ? -28.420 -5.384 32.536 1.00 91.44 95 LEU A O 1
ATOM 731 N N . LEU A 1 96 ? -29.734 -4.024 33.751 1.00 91.50 96 LEU A N 1
ATOM 732 C CA . LEU A 1 96 ? -29.407 -2.816 32.984 1.00 91.50 96 LEU A CA 1
ATOM 733 C C . LEU A 1 96 ? -27.919 -2.470 33.080 1.00 91.50 96 LEU A C 1
ATOM 735 O O . LEU A 1 96 ? -27.300 -2.205 32.055 1.00 91.50 96 LEU A O 1
ATOM 739 N N . ARG A 1 97 ? -27.327 -2.551 34.279 1.00 95.00 97 ARG A N 1
ATOM 740 C CA . ARG A 1 97 ? -25.885 -2.324 34.454 1.00 95.00 97 ARG A CA 1
ATOM 741 C C . ARG A 1 97 ? -25.059 -3.317 33.637 1.00 95.00 97 ARG A C 1
ATOM 743 O O . ARG A 1 97 ? -24.171 -2.895 32.906 1.00 95.00 97 ARG A O 1
ATOM 750 N N . VAL A 1 98 ? -25.374 -4.611 33.733 1.00 95.94 98 VAL A N 1
ATOM 751 C CA . VAL A 1 98 ? -24.664 -5.661 32.979 1.00 95.94 98 VAL A CA 1
ATOM 752 C C . VAL A 1 98 ? -24.799 -5.437 31.470 1.00 95.94 98 VAL A C 1
ATOM 754 O O . VAL A 1 98 ? -23.826 -5.560 30.734 1.00 95.94 98 VAL A O 1
ATOM 757 N N . ARG A 1 99 ? -25.988 -5.059 30.991 1.00 96.19 99 ARG A N 1
ATOM 758 C CA . ARG A 1 99 ? -26.218 -4.734 29.578 1.00 96.19 99 ARG A CA 1
ATOM 759 C C . ARG A 1 99 ? -25.363 -3.554 29.120 1.00 96.19 99 ARG A C 1
ATOM 761 O O . ARG A 1 99 ? -24.801 -3.613 28.030 1.00 96.19 99 ARG A O 1
ATOM 768 N N . ASP A 1 100 ? -25.301 -2.488 29.909 1.00 96.00 100 ASP A N 1
ATOM 769 C CA . ASP A 1 100 ? -24.552 -1.286 29.544 1.00 96.00 100 ASP A CA 1
ATOM 770 C C . ASP A 1 100 ? -23.036 -1.563 29.549 1.00 96.00 100 ASP A C 1
ATOM 772 O O . ASP A 1 100 ? -22.325 -1.114 28.655 1.00 96.00 100 ASP A O 1
ATOM 776 N N . GLU A 1 101 ? -22.557 -2.411 30.461 1.00 96.88 101 GLU A N 1
ATOM 777 C CA . GLU A 1 101 ? -21.173 -2.898 30.477 1.00 96.88 101 GLU A CA 1
ATOM 778 C C . GLU A 1 101 ? -20.842 -3.760 29.245 1.00 96.88 101 GLU A C 1
ATOM 780 O O . GLU A 1 101 ? -19.821 -3.555 28.588 1.00 96.88 101 GLU A O 1
ATOM 785 N N . ILE A 1 102 ? -21.741 -4.666 28.843 1.00 97.00 102 ILE A N 1
ATOM 786 C CA . ILE A 1 102 ? -21.578 -5.448 27.606 1.00 97.00 102 ILE A CA 1
ATOM 787 C C . ILE A 1 102 ? -21.579 -4.533 26.373 1.00 97.00 102 ILE A C 1
ATOM 789 O O . ILE A 1 102 ? -20.779 -4.726 25.462 1.00 97.00 102 ILE A O 1
ATOM 793 N N . ARG A 1 103 ? -22.433 -3.507 26.332 1.00 97.94 103 ARG A N 1
ATOM 794 C CA . ARG A 1 103 ? -22.439 -2.538 25.224 1.00 97.94 103 ARG A CA 1
ATOM 795 C C . ARG A 1 103 ? -21.119 -1.780 25.133 1.00 97.94 103 ARG A C 1
ATOM 797 O O . ARG A 1 103 ? -20.543 -1.736 24.051 1.00 97.94 103 ARG A O 1
ATOM 804 N N . MET A 1 104 ? -20.597 -1.295 26.260 1.00 97.50 104 MET A N 1
ATOM 805 C CA . MET A 1 104 ? -19.282 -0.648 26.290 1.00 97.50 104 MET A CA 1
ATOM 806 C C . MET A 1 104 ? -18.161 -1.581 25.812 1.00 97.50 104 MET A C 1
ATOM 808 O O . MET A 1 104 ? -17.285 -1.148 25.066 1.00 97.50 104 MET A O 1
ATOM 812 N N . THR A 1 105 ? -18.175 -2.864 26.198 1.00 98.38 105 THR A N 1
ATOM 813 C CA . THR A 1 105 ? -17.138 -3.811 25.742 1.00 98.38 105 THR A CA 1
ATOM 814 C C . THR A 1 105 ? -17.235 -4.093 24.244 1.00 98.38 105 THR A C 1
ATOM 816 O O . THR A 1 105 ? -16.209 -4.124 23.566 1.00 98.38 105 THR A O 1
ATOM 819 N N . ILE A 1 106 ? -18.446 -4.228 23.698 1.00 98.00 106 ILE A N 1
ATOM 820 C CA . ILE A 1 106 ? -18.658 -4.399 22.255 1.00 98.00 106 ILE A CA 1
ATOM 821 C C . ILE A 1 106 ? -18.137 -3.183 21.482 1.00 98.00 106 ILE A C 1
ATOM 823 O O . ILE A 1 106 ? -17.409 -3.356 20.506 1.00 98.00 106 ILE A O 1
ATOM 827 N N . GLU A 1 107 ? -18.458 -1.968 21.929 1.00 98.31 107 GLU A N 1
ATOM 828 C CA . GLU A 1 107 ? -17.982 -0.727 21.303 1.00 98.31 107 GLU A CA 1
ATOM 829 C C . GLU A 1 107 ? -16.448 -0.637 21.317 1.00 98.31 107 GLU A C 1
ATOM 831 O O . GLU A 1 107 ? -15.828 -0.325 20.297 1.00 98.31 107 GLU A O 1
ATOM 836 N N . ALA A 1 108 ? -15.815 -0.994 22.438 1.00 98.38 108 ALA A N 1
ATOM 837 C CA . ALA A 1 108 ? -14.359 -1.034 22.545 1.00 98.38 108 ALA A CA 1
ATOM 838 C C . ALA A 1 108 ? -13.730 -2.056 21.577 1.00 98.38 108 ALA A C 1
ATOM 840 O O . ALA A 1 108 ? -12.751 -1.741 20.895 1.00 98.38 108 ALA A O 1
ATOM 841 N N . TYR A 1 109 ? -14.302 -3.260 21.466 1.00 98.44 109 TYR A N 1
ATOM 842 C CA . TYR A 1 109 ? -13.822 -4.276 20.524 1.00 98.44 109 TYR A CA 1
ATOM 843 C C . TYR A 1 109 ? -13.997 -3.855 19.064 1.00 98.44 109 TYR A C 1
ATOM 845 O O . TYR A 1 109 ? -13.089 -4.068 18.260 1.00 98.44 109 TYR A O 1
ATOM 853 N N . GLN A 1 110 ? -15.120 -3.225 18.715 1.00 98.31 110 GLN A N 1
ATOM 854 C CA . GLN A 1 110 ? -15.341 -2.677 17.375 1.00 98.31 110 GLN A CA 1
ATOM 855 C C . GLN A 1 110 ? -14.299 -1.609 17.030 1.00 98.31 110 GLN A C 1
ATOM 857 O O . GLN A 1 110 ? -13.712 -1.648 15.948 1.00 98.31 110 GLN A O 1
ATOM 862 N N . ALA A 1 111 ? -14.016 -0.687 17.956 1.00 98.00 111 ALA A N 1
ATOM 863 C CA . ALA A 1 111 ? -13.003 0.347 17.762 1.00 98.00 111 ALA A CA 1
ATOM 864 C C . ALA A 1 111 ? -11.598 -0.247 17.566 1.00 98.00 111 ALA A C 1
ATOM 866 O O . ALA A 1 111 ? -10.861 0.177 16.668 1.00 98.00 111 ALA A O 1
ATOM 867 N N . LEU A 1 112 ? -11.237 -1.261 18.360 1.00 98.19 112 LEU A N 1
ATOM 868 C CA . LEU A 1 112 ? -9.961 -1.961 18.222 1.00 98.19 112 LEU A CA 1
ATOM 869 C C . LEU A 1 112 ? -9.864 -2.676 16.870 1.00 98.19 112 LEU A C 1
ATOM 871 O O . LEU A 1 112 ? -8.883 -2.488 16.156 1.00 98.19 112 LEU A O 1
ATOM 875 N N . TYR A 1 113 ? -10.895 -3.432 16.486 1.00 98.31 113 TYR A N 1
ATOM 876 C CA . TYR A 1 113 ? -10.942 -4.141 15.208 1.00 98.31 113 TYR A CA 1
ATOM 877 C C . TYR A 1 113 ? -10.821 -3.184 14.018 1.00 98.31 113 TYR A C 1
ATOM 879 O O . TYR A 1 113 ? -9.989 -3.404 13.140 1.00 98.31 113 TYR A O 1
ATOM 887 N N . ASN A 1 114 ? -11.576 -2.083 14.018 1.00 98.19 114 ASN A N 1
ATOM 888 C CA . ASN A 1 114 ? -11.501 -1.063 12.971 1.00 98.19 114 ASN A CA 1
ATOM 889 C C . ASN A 1 114 ? -10.099 -0.444 12.887 1.00 98.19 114 ASN A C 1
ATOM 891 O O . ASN A 1 114 ? -9.579 -0.227 11.790 1.00 98.19 114 ASN A O 1
ATOM 895 N N . THR A 1 115 ? -9.455 -0.206 14.033 1.00 98.12 115 THR A N 1
ATOM 896 C CA . THR A 1 115 ? -8.080 0.310 14.090 1.00 98.12 115 THR A CA 1
ATOM 897 C C . THR A 1 115 ? -7.078 -0.705 13.537 1.00 98.12 115 THR A C 1
ATOM 899 O O . THR A 1 115 ? -6.224 -0.341 12.725 1.00 98.12 115 THR A O 1
ATOM 902 N N . SER A 1 116 ? -7.193 -1.978 13.921 1.00 98.38 116 SER A N 1
ATOM 903 C CA . SER A 1 116 ? -6.343 -3.068 13.431 1.00 98.38 116 SER A CA 1
ATOM 904 C C . SER A 1 116 ? -6.520 -3.308 11.931 1.00 98.38 116 SER A C 1
ATOM 906 O O . SER A 1 116 ? -5.530 -3.432 11.212 1.00 98.38 116 SER A O 1
ATOM 908 N N . LEU A 1 117 ? -7.757 -3.305 11.434 1.00 98.06 117 LEU A N 1
ATOM 909 C CA . LEU A 1 117 ? -8.059 -3.438 10.011 1.00 98.06 117 LEU A CA 1
ATOM 910 C C . LEU A 1 117 ? -7.479 -2.263 9.214 1.00 98.06 117 LEU A C 1
ATOM 912 O O . LEU A 1 117 ? -6.782 -2.468 8.224 1.00 98.06 117 LEU A O 1
ATOM 916 N N . SER A 1 118 ? -7.679 -1.034 9.696 1.00 97.88 118 SER A N 1
ATOM 917 C CA . SER A 1 118 ? -7.109 0.175 9.085 1.00 97.88 118 SER A CA 1
ATOM 918 C C . SER A 1 118 ? -5.578 0.175 9.099 1.00 97.88 118 SER A C 1
ATOM 920 O O . SER A 1 118 ? -4.943 0.756 8.221 1.00 97.88 118 SER A O 1
ATOM 922 N N . PHE A 1 119 ? -4.951 -0.431 10.110 1.00 97.38 119 PHE A N 1
ATOM 923 C CA . PHE A 1 119 ? -3.505 -0.639 10.133 1.00 97.38 119 PHE A CA 1
ATOM 924 C C . PHE A 1 119 ? -3.066 -1.655 9.071 1.00 97.38 119 PHE A C 1
ATOM 926 O O . PHE A 1 119 ? -2.106 -1.388 8.351 1.00 97.38 119 PHE A O 1
ATOM 933 N N . GLY A 1 120 ? -3.789 -2.771 8.931 1.00 97.62 120 GLY A N 1
ATOM 934 C CA . GLY A 1 120 ? -3.542 -3.774 7.894 1.00 97.62 120 GLY A CA 1
ATOM 935 C C . GLY A 1 120 ? -3.620 -3.186 6.485 1.00 97.62 120 GLY A C 1
ATOM 936 O O . GLY A 1 120 ? -2.653 -3.288 5.739 1.00 97.62 120 GLY A O 1
ATOM 937 N N . ILE A 1 121 ? -4.709 -2.479 6.165 1.00 97.44 121 ILE A N 1
ATOM 938 C CA . ILE A 1 121 ? -4.903 -1.820 4.860 1.00 97.44 121 ILE A CA 1
ATOM 939 C C . ILE A 1 121 ? -3.784 -0.809 4.581 1.00 97.44 121 ILE A C 1
ATOM 941 O O . ILE A 1 121 ? -3.222 -0.776 3.493 1.00 97.44 121 ILE A O 1
ATOM 945 N N . ARG A 1 122 ? -3.396 0.007 5.569 1.00 95.94 122 ARG A N 1
ATOM 946 C CA . ARG A 1 122 ? -2.275 0.945 5.385 1.00 95.94 122 ARG A CA 1
ATOM 947 C C . ARG A 1 122 ? -0.959 0.231 5.098 1.00 95.94 122 ARG A C 1
ATOM 949 O O . ARG A 1 122 ? -0.167 0.728 4.309 1.00 95.94 122 ARG A O 1
ATOM 956 N N . LYS A 1 123 ? -0.707 -0.916 5.732 1.00 95.50 123 LYS A N 1
ATOM 957 C CA . LYS A 1 123 ? 0.502 -1.709 5.482 1.00 95.50 123 LYS A CA 1
ATOM 958 C C . LYS A 1 123 ? 0.508 -2.337 4.092 1.00 95.50 123 LYS A C 1
ATOM 960 O O . LYS A 1 123 ? 1.579 -2.387 3.500 1.00 95.50 123 LYS A O 1
ATOM 965 N N . THR A 1 124 ? -0.641 -2.780 3.578 1.00 95.75 124 THR A N 1
ATOM 966 C CA . THR A 1 124 ? -0.726 -3.313 2.210 1.00 95.75 124 THR A CA 1
ATOM 967 C C . THR A 1 124 ? -0.511 -2.210 1.181 1.00 95.75 124 THR A C 1
ATOM 969 O O . THR A 1 124 ? 0.360 -2.357 0.337 1.00 95.75 124 THR A O 1
ATOM 972 N N . VAL A 1 125 ? -1.189 -1.066 1.326 1.00 94.12 125 VAL A N 1
ATOM 973 C CA . VAL A 1 125 ? -1.021 0.085 0.418 1.00 94.12 125 VAL A CA 1
ATOM 974 C C . VAL A 1 125 ? 0.419 0.601 0.430 1.00 94.12 125 VAL A C 1
ATOM 976 O O . VAL A 1 125 ? 0.980 0.896 -0.616 1.00 94.12 125 VAL A O 1
ATOM 979 N N . LEU A 1 126 ? 1.058 0.667 1.603 1.00 91.62 126 LEU A N 1
ATOM 980 C CA . LEU A 1 126 ? 2.451 1.112 1.692 1.00 91.62 126 LEU A CA 1
ATOM 981 C C . LEU A 1 126 ? 3.423 0.137 1.007 1.00 91.62 126 LEU A C 1
ATOM 983 O O . LEU A 1 126 ? 4.430 0.562 0.446 1.00 91.62 126 LEU A O 1
ATOM 987 N N . ALA A 1 127 ? 3.145 -1.168 1.072 1.00 91.50 127 ALA A N 1
ATOM 988 C CA . ALA A 1 127 ? 3.935 -2.162 0.354 1.00 91.50 127 ALA A CA 1
ATOM 989 C C . ALA A 1 127 ? 3.748 -2.024 -1.166 1.00 91.50 127 ALA A C 1
ATOM 991 O O . ALA A 1 127 ? 4.736 -2.105 -1.889 1.00 91.50 127 ALA A O 1
ATOM 992 N N . GLU A 1 128 ? 2.520 -1.754 -1.620 1.00 91.06 128 GLU A N 1
ATOM 993 C CA . GLU A 1 128 ? 2.192 -1.499 -3.029 1.00 91.06 128 GLU A CA 1
ATOM 994 C C . GLU A 1 128 ? 2.867 -0.227 -3.567 1.00 91.06 128 GLU A C 1
ATOM 996 O O . GLU A 1 128 ? 3.420 -0.240 -4.663 1.00 91.06 128 GLU A O 1
ATOM 1001 N N . GLU A 1 129 ? 2.889 0.864 -2.796 1.00 87.81 129 GLU A N 1
ATOM 1002 C CA . GLU A 1 129 ? 3.538 2.118 -3.205 1.00 87.81 129 GLU A CA 1
ATOM 1003 C C . GLU A 1 129 ? 5.054 1.939 -3.392 1.00 87.81 129 GLU A C 1
ATOM 1005 O O . GLU A 1 129 ? 5.620 2.375 -4.396 1.00 87.81 129 GLU A O 1
ATOM 1010 N N . GLY A 1 130 ? 5.713 1.233 -2.465 1.00 83.25 130 GLY A N 1
ATOM 1011 C CA . GLY A 1 130 ? 7.140 0.926 -2.579 1.00 83.25 130 GLY A CA 1
ATOM 1012 C C . GLY A 1 130 ? 7.473 0.028 -3.776 1.00 83.25 130 GLY A C 1
ATOM 1013 O O . GLY A 1 130 ? 8.538 0.180 -4.378 1.00 83.25 130 GLY A O 1
ATOM 1014 N N . THR A 1 131 ? 6.576 -0.892 -4.146 1.00 86.88 131 THR A N 1
ATOM 1015 C CA . THR A 1 131 ? 6.742 -1.705 -5.359 1.00 86.88 131 THR A CA 1
ATOM 1016 C C . THR A 1 131 ? 6.472 -0.907 -6.626 1.00 86.88 131 THR A C 1
ATOM 1018 O O . THR A 1 131 ? 7.232 -1.056 -7.576 1.00 86.88 131 THR A O 1
ATOM 1021 N N . GLN A 1 132 ? 5.484 -0.009 -6.630 1.00 90.31 132 GLN A N 1
ATOM 1022 C CA . GLN A 1 132 ? 5.135 0.804 -7.798 1.00 90.31 132 GLN A CA 1
ATOM 1023 C C . GLN A 1 132 ? 6.316 1.665 -8.263 1.00 90.31 132 GLN A C 1
ATOM 1025 O O . GLN A 1 132 ? 6.654 1.662 -9.442 1.00 90.31 132 GLN A O 1
ATOM 1030 N N . GLU A 1 133 ? 7.007 2.350 -7.345 1.00 91.94 133 GLU A N 1
ATOM 1031 C CA . GLU A 1 133 ? 8.174 3.168 -7.713 1.00 91.94 133 GLU A CA 1
ATOM 1032 C C . GLU A 1 133 ? 9.305 2.313 -8.322 1.00 91.94 133 GLU A C 1
ATOM 1034 O O . GLU A 1 133 ? 10.025 2.749 -9.227 1.00 91.94 133 GLU A O 1
ATOM 1039 N N . ALA A 1 134 ? 9.484 1.084 -7.827 1.00 89.50 134 ALA A N 1
ATOM 1040 C CA . ALA A 1 134 ? 10.458 0.150 -8.379 1.00 89.50 134 ALA A CA 1
ATOM 1041 C C . ALA A 1 134 ? 10.029 -0.370 -9.761 1.00 89.50 134 ALA A C 1
ATOM 1043 O O . ALA A 1 134 ? 10.866 -0.445 -10.661 1.00 89.50 134 ALA A O 1
ATOM 1044 N N . GLU A 1 135 ? 8.747 -0.687 -9.947 1.00 94.12 135 GLU A N 1
ATOM 1045 C CA . GLU A 1 135 ? 8.166 -1.109 -11.225 1.00 94.12 135 GLU A CA 1
ATOM 1046 C C . GLU A 1 135 ? 8.287 -0.014 -12.292 1.00 94.12 135 GLU A C 1
ATOM 1048 O O . GLU A 1 135 ? 8.737 -0.297 -13.404 1.00 94.12 135 GLU A O 1
ATOM 1053 N N . ASP A 1 136 ? 8.014 1.245 -11.942 1.00 95.44 136 ASP A N 1
ATOM 1054 C CA . ASP A 1 136 ? 8.163 2.390 -12.846 1.00 95.44 136 ASP A CA 1
ATOM 1055 C C . ASP A 1 136 ? 9.626 2.566 -13.295 1.00 95.44 136 ASP A C 1
ATOM 1057 O O . ASP A 1 136 ? 9.903 2.787 -14.477 1.00 95.44 136 ASP A O 1
ATOM 1061 N N . LYS A 1 137 ? 10.592 2.418 -12.374 1.00 96.50 137 LYS A N 1
ATOM 1062 C CA . LYS A 1 137 ? 12.029 2.450 -12.710 1.00 96.50 137 LYS A CA 1
ATOM 1063 C C . LYS A 1 137 ? 12.430 1.284 -13.607 1.00 96.50 137 LYS A C 1
ATOM 1065 O O . LYS A 1 137 ? 13.225 1.476 -14.525 1.00 96.50 137 LYS A O 1
ATOM 1070 N N . ILE A 1 138 ? 11.903 0.084 -13.359 1.00 96.81 138 ILE A N 1
ATOM 1071 C CA . ILE A 1 138 ? 12.147 -1.083 -14.215 1.00 96.81 138 ILE A CA 1
ATOM 1072 C C . ILE A 1 138 ? 11.622 -0.814 -15.628 1.00 96.81 138 ILE A C 1
ATOM 1074 O O . ILE A 1 138 ? 12.355 -1.061 -16.583 1.00 96.81 138 ILE A O 1
ATOM 1078 N N . ALA A 1 139 ? 10.414 -0.263 -15.769 1.00 97.69 139 ALA A N 1
ATOM 1079 C CA . ALA A 1 139 ? 9.837 0.082 -17.067 1.00 97.69 139 ALA A CA 1
ATOM 1080 C C . ALA A 1 139 ? 10.687 1.126 -17.813 1.00 97.69 139 ALA A C 1
ATOM 1082 O O . ALA A 1 139 ? 11.051 0.916 -18.967 1.00 97.69 139 ALA A O 1
ATOM 1083 N N . GLN A 1 140 ? 11.105 2.200 -17.132 1.00 97.88 140 GLN A N 1
ATOM 1084 C CA . GLN A 1 140 ? 11.983 3.222 -17.719 1.00 97.88 140 GLN A CA 1
ATOM 1085 C C . GLN A 1 140 ? 13.317 2.642 -18.205 1.00 97.88 140 GLN A C 1
ATOM 1087 O O . GLN A 1 140 ? 13.756 2.931 -19.319 1.00 97.88 140 GLN A O 1
ATOM 1092 N N . LEU A 1 141 ? 13.963 1.802 -17.389 1.00 97.69 141 LEU A N 1
ATOM 1093 C CA . LEU A 1 141 ? 15.221 1.154 -17.761 1.00 97.69 141 LEU A CA 1
ATOM 1094 C C . LEU A 1 141 ? 15.035 0.160 -18.914 1.00 97.69 141 LEU A C 1
ATOM 1096 O O . LEU A 1 141 ? 15.924 0.028 -19.754 1.00 97.69 141 LEU A O 1
ATOM 1100 N N . GLN A 1 142 ? 13.899 -0.536 -18.978 1.00 98.12 142 GLN A N 1
ATOM 1101 C CA . GLN A 1 142 ? 13.571 -1.427 -20.092 1.00 98.12 142 GLN A CA 1
ATOM 1102 C C . GLN A 1 142 ? 13.419 -0.655 -21.405 1.00 98.12 142 GLN A C 1
ATOM 1104 O O . GLN A 1 142 ? 14.013 -1.060 -22.406 1.00 98.12 142 GLN A O 1
ATOM 1109 N N . ASP A 1 143 ? 12.709 0.473 -21.395 1.00 98.25 143 ASP A N 1
ATOM 1110 C CA . ASP A 1 143 ? 12.568 1.348 -22.563 1.00 98.25 143 ASP A CA 1
ATOM 1111 C C . ASP A 1 143 ? 13.924 1.914 -23.011 1.00 98.25 143 ASP A C 1
ATOM 1113 O O . ASP A 1 143 ? 14.232 1.964 -24.205 1.00 98.25 143 ASP A O 1
ATOM 1117 N N . GLU A 1 144 ? 14.779 2.304 -22.062 1.00 98.38 144 GLU A N 1
ATOM 1118 C CA . GLU A 1 144 ? 16.120 2.803 -22.369 1.00 98.38 144 GLU A CA 1
ATOM 1119 C C . GLU A 1 144 ? 17.014 1.715 -22.978 1.00 98.38 144 GLU A C 1
ATOM 1121 O O . GLU A 1 144 ? 17.695 1.966 -23.976 1.00 98.38 144 GLU A O 1
ATOM 1126 N N . ILE A 1 145 ? 16.967 0.488 -22.448 1.00 97.94 145 ILE A N 1
ATOM 1127 C CA . ILE A 1 145 ? 17.664 -0.662 -23.035 1.00 97.94 145 ILE A CA 1
ATOM 1128 C C . ILE A 1 145 ? 17.171 -0.912 -24.461 1.00 97.94 145 ILE A C 1
ATOM 1130 O O . ILE A 1 145 ? 18.002 -1.073 -25.356 1.00 97.94 145 ILE A O 1
ATOM 1134 N N . GLN A 1 146 ? 15.855 -0.918 -24.696 1.00 98.25 146 GLN A N 1
ATOM 1135 C CA . GLN A 1 146 ? 15.298 -1.109 -26.039 1.00 98.25 146 GLN A CA 1
ATOM 1136 C C . GLN A 1 146 ? 15.781 -0.020 -26.998 1.00 98.25 146 GLN A C 1
ATOM 1138 O O . GLN A 1 146 ? 16.308 -0.319 -28.071 1.00 98.25 146 GLN A O 1
ATOM 1143 N N . ARG A 1 147 ? 15.713 1.246 -26.583 1.00 98.31 147 ARG A N 1
ATOM 1144 C CA . ARG A 1 147 ? 16.186 2.379 -27.383 1.00 98.31 147 ARG A CA 1
ATOM 1145 C C . ARG A 1 147 ? 17.677 2.275 -27.712 1.00 98.31 147 ARG A C 1
ATOM 1147 O O . ARG A 1 147 ? 18.083 2.546 -28.843 1.00 98.31 147 ARG A O 1
ATOM 1154 N N . LEU A 1 148 ? 18.509 1.895 -26.743 1.00 98.00 148 LEU A N 1
ATOM 1155 C CA . LEU A 1 148 ? 19.945 1.706 -26.958 1.00 98.00 148 LEU A CA 1
ATOM 1156 C C . LEU A 1 148 ? 20.230 0.517 -27.883 1.00 98.00 148 LEU A C 1
ATOM 1158 O O . LEU A 1 148 ? 21.133 0.598 -28.717 1.00 98.00 148 LEU A O 1
ATOM 1162 N N . GLN A 1 149 ? 19.451 -0.562 -27.790 1.00 97.88 149 GLN A N 1
ATOM 1163 C CA . GLN A 1 149 ? 1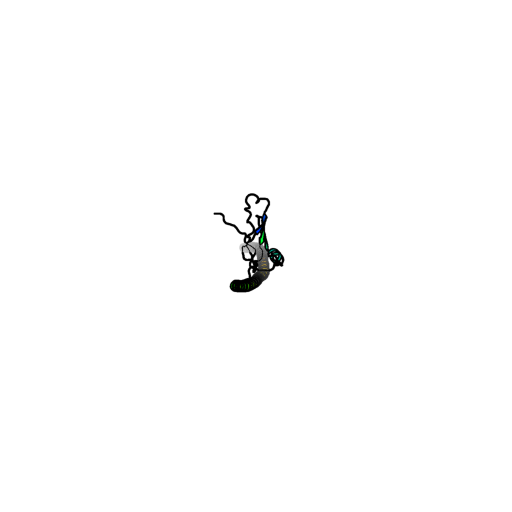9.543 -1.700 -28.705 1.00 97.88 149 GLN A CA 1
ATOM 1164 C C . GLN A 1 149 ? 19.184 -1.305 -30.142 1.00 97.88 149 GLN A C 1
ATOM 1166 O O . GLN A 1 149 ? 19.913 -1.661 -31.070 1.00 97.88 149 GLN A O 1
ATOM 1171 N N . GLU A 1 150 ? 18.123 -0.522 -30.341 1.00 98.19 150 GLU A N 1
ATOM 1172 C CA . GLU A 1 150 ? 17.760 0.016 -31.655 1.00 98.19 150 GLU A CA 1
ATOM 1173 C C . GLU A 1 150 ? 18.873 0.895 -32.227 1.00 98.19 150 GLU A C 1
ATOM 1175 O O . GLU A 1 150 ? 19.254 0.737 -33.388 1.00 98.19 150 GLU A O 1
ATOM 1180 N N . GLN A 1 151 ? 19.449 1.783 -31.413 1.00 98.31 151 GLN A N 1
ATOM 1181 C CA . GLN A 1 151 ? 20.582 2.607 -31.832 1.00 98.31 151 GLN A CA 1
ATOM 1182 C C . GLN A 1 151 ? 21.788 1.747 -32.214 1.00 98.31 151 GLN A C 1
ATOM 1184 O O . GLN A 1 151 ? 22.387 1.967 -33.266 1.00 98.31 151 GLN A O 1
ATOM 1189 N N . ALA A 1 152 ? 22.136 0.744 -31.406 1.00 98.06 152 ALA A N 1
ATOM 1190 C CA . ALA A 1 152 ? 23.225 -0.177 -31.713 1.00 98.06 152 ALA A CA 1
ATOM 1191 C C . ALA A 1 152 ? 22.985 -0.909 -33.044 1.00 98.06 152 ALA A C 1
ATOM 1193 O O . ALA A 1 152 ? 23.901 -1.022 -33.864 1.00 98.06 152 ALA A O 1
ATOM 1194 N N . LEU A 1 153 ? 21.746 -1.339 -33.304 1.00 98.12 153 LEU A N 1
ATOM 1195 C CA . LEU A 1 153 ? 21.363 -1.977 -34.560 1.00 98.12 153 LEU A CA 1
ATOM 1196 C C . LEU A 1 153 ? 21.469 -1.009 -35.747 1.00 98.12 153 LEU A C 1
ATOM 1198 O O . LEU A 1 153 ? 22.028 -1.373 -36.783 1.00 98.12 153 LEU A O 1
ATOM 1202 N N . GLN A 1 154 ? 21.014 0.235 -35.590 1.00 97.94 154 GLN A N 1
ATOM 1203 C CA . GLN A 1 154 ? 21.136 1.276 -36.614 1.00 97.94 154 GLN A CA 1
ATOM 1204 C C . GLN A 1 154 ? 22.602 1.563 -36.961 1.00 97.94 154 GLN A C 1
ATOM 1206 O O . GLN A 1 154 ? 22.964 1.614 -38.140 1.00 97.94 154 GLN A O 1
ATOM 1211 N N . TRP A 1 155 ? 23.466 1.712 -35.955 1.00 97.06 155 TRP A N 1
ATOM 1212 C CA . TRP A 1 155 ? 24.897 1.943 -36.162 1.00 97.06 155 TRP A CA 1
ATOM 1213 C C . TRP A 1 155 ? 25.594 0.741 -36.796 1.00 97.06 155 TRP A C 1
ATOM 1215 O O . TRP A 1 155 ? 26.399 0.918 -37.711 1.00 97.06 155 TRP A O 1
ATOM 1225 N N . SER A 1 156 ? 25.247 -0.472 -36.368 1.00 97.69 156 SER A N 1
ATOM 1226 C CA . SER A 1 156 ? 25.755 -1.713 -36.956 1.00 97.69 156 SER A CA 1
ATOM 1227 C C . SER A 1 156 ? 25.371 -1.829 -38.434 1.00 97.69 156 SER A C 1
ATOM 1229 O O . SER A 1 156 ? 26.233 -2.047 -39.287 1.00 97.69 156 SER A O 1
ATOM 1231 N N . HIS A 1 157 ? 24.103 -1.567 -38.770 1.00 98.19 157 HIS A N 1
ATOM 1232 C CA . HIS A 1 157 ? 23.638 -1.545 -40.154 1.00 98.19 157 HIS A CA 1
ATOM 1233 C C . HIS A 1 157 ? 24.375 -0.486 -40.985 1.00 98.19 157 HIS A C 1
ATOM 1235 O O . HIS A 1 157 ? 24.879 -0.788 -42.066 1.00 98.19 157 HIS A O 1
ATOM 1241 N N . ARG A 1 158 ? 24.508 0.742 -40.468 1.00 98.44 158 ARG A N 1
ATOM 1242 C CA . ARG A 1 158 ? 25.220 1.828 -41.158 1.00 98.44 158 ARG A CA 1
ATOM 1243 C C . ARG A 1 158 ? 26.688 1.488 -41.410 1.00 98.44 158 ARG A C 1
ATOM 1245 O O . ARG A 1 158 ? 27.198 1.773 -42.493 1.00 98.44 158 ARG A O 1
ATOM 1252 N N . SER A 1 159 ? 27.348 0.867 -40.434 1.00 96.31 159 SER A N 1
ATOM 1253 C CA . SER A 1 159 ? 28.720 0.376 -40.568 1.00 96.31 159 SER A CA 1
ATOM 1254 C C . SER A 1 159 ? 28.819 -0.68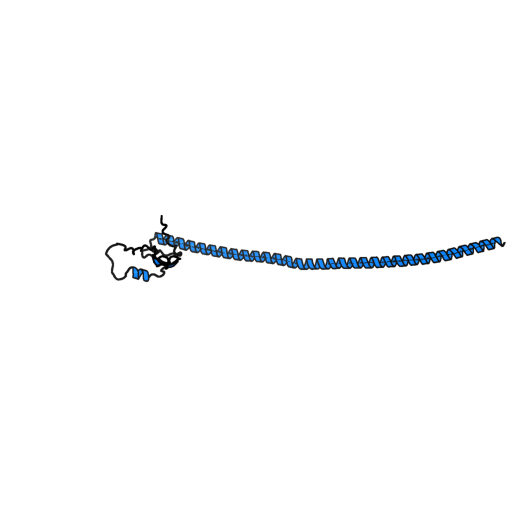1 -41.671 1.00 96.31 159 SER A C 1
ATOM 1256 O O . SER A 1 159 ? 29.613 -0.534 -42.597 1.00 96.31 159 SER A O 1
ATOM 1258 N N . MET A 1 160 ? 27.932 -1.682 -41.651 1.00 97.31 160 MET A N 1
ATOM 1259 C CA . MET A 1 160 ? 27.880 -2.749 -42.654 1.00 97.31 160 MET A CA 1
ATOM 1260 C C . MET A 1 160 ? 27.668 -2.211 -44.076 1.00 97.31 160 MET A C 1
ATOM 1262 O O . MET A 1 160 ? 28.380 -2.609 -45.000 1.00 97.31 160 MET A O 1
ATOM 1266 N N . VAL A 1 161 ? 26.729 -1.279 -44.257 1.00 97.69 161 VAL A N 1
ATOM 1267 C CA . VAL A 1 161 ? 26.475 -0.637 -45.555 1.00 97.69 161 VAL A CA 1
ATOM 1268 C C . VAL A 1 161 ? 27.738 0.052 -46.061 1.00 97.69 161 VAL A C 1
ATOM 1270 O O . VAL A 1 161 ? 28.146 -0.167 -47.203 1.00 97.69 161 VAL A O 1
ATOM 1273 N N . LEU A 1 162 ? 28.403 0.826 -45.205 1.00 97.44 162 LEU A N 1
ATOM 1274 C CA . LEU A 1 162 ? 29.618 1.538 -45.574 1.00 97.44 162 LEU A CA 1
ATOM 1275 C C . LEU A 1 162 ? 30.764 0.576 -45.931 1.00 97.44 162 LEU A C 1
ATOM 1277 O O . LEU A 1 162 ? 31.462 0.788 -46.923 1.00 97.44 162 LEU A O 1
ATOM 1281 N N . THR A 1 163 ? 30.930 -0.514 -45.179 1.00 97.06 163 THR A N 1
ATOM 1282 C CA . THR A 1 163 ? 31.910 -1.562 -45.495 1.00 97.06 163 THR A CA 1
ATOM 1283 C C . THR A 1 163 ? 31.627 -2.213 -46.849 1.00 97.06 163 THR A C 1
ATOM 1285 O O . THR A 1 163 ? 32.546 -2.334 -47.658 1.00 97.06 163 THR A O 1
ATOM 1288 N N . SER A 1 164 ? 30.371 -2.573 -47.136 1.00 96.06 164 SER A N 1
ATOM 1289 C CA . SER A 1 164 ? 29.985 -3.161 -48.429 1.00 96.06 164 SER A CA 1
ATOM 1290 C C . SER A 1 164 ? 30.231 -2.205 -49.602 1.00 96.06 164 SER A C 1
ATOM 1292 O O . SER A 1 164 ? 30.707 -2.619 -50.657 1.00 96.06 164 SER A O 1
ATOM 1294 N N . TYR A 1 165 ? 29.991 -0.907 -49.397 1.00 97.12 165 TYR A N 1
ATOM 1295 C CA . TYR A 1 165 ? 30.264 0.128 -50.387 1.00 97.12 165 TYR A CA 1
ATOM 1296 C C . TYR A 1 165 ? 31.758 0.202 -50.726 1.00 97.12 165 TYR A C 1
ATOM 1298 O O . TYR A 1 165 ? 32.131 0.119 -51.896 1.00 97.12 165 TYR A O 1
ATOM 1306 N N . TYR A 1 166 ? 32.626 0.298 -49.714 1.00 95.56 166 TYR A N 1
ATOM 1307 C CA . TYR A 1 166 ? 34.070 0.348 -49.943 1.00 95.56 166 TYR A CA 1
ATOM 1308 C C . TYR A 1 166 ? 34.634 -0.959 -50.516 1.00 95.56 166 TYR A C 1
ATOM 1310 O O . TYR A 1 166 ? 35.582 -0.902 -51.300 1.00 95.56 166 TYR A O 1
ATOM 1318 N N . ALA A 1 167 ? 34.057 -2.116 -50.172 1.00 96.12 167 ALA A N 1
ATOM 1319 C CA . ALA A 1 167 ? 34.420 -3.403 -50.767 1.00 96.12 167 ALA A CA 1
ATOM 1320 C C . ALA A 1 167 ? 34.119 -3.426 -52.274 1.00 96.12 167 ALA A C 1
ATOM 1322 O O . ALA A 1 167 ? 35.027 -3.651 -53.069 1.00 96.12 167 ALA A O 1
ATOM 1323 N N . ASN A 1 168 ? 32.898 -3.054 -52.673 1.00 96.25 168 ASN A N 1
ATOM 1324 C CA . ASN A 1 168 ? 32.517 -2.951 -54.084 1.00 96.25 168 ASN A CA 1
ATOM 1325 C C . ASN A 1 168 ? 33.425 -1.983 -54.857 1.00 96.25 168 ASN A C 1
ATOM 1327 O O . ASN A 1 168 ? 33.831 -2.258 -55.986 1.00 96.25 168 ASN A O 1
ATOM 1331 N N . GLU A 1 169 ? 33.767 -0.842 -54.258 1.00 95.25 169 GLU A N 1
ATOM 1332 C CA . GLU A 1 169 ? 34.621 0.147 -54.913 1.00 95.25 169 GLU A CA 1
ATOM 1333 C C . GLU A 1 169 ? 36.072 -0.334 -55.044 1.00 95.25 169 GLU A C 1
ATOM 1335 O O . GLU A 1 169 ? 36.741 -0.051 -56.042 1.00 95.25 169 GLU A O 1
ATOM 1340 N N . ARG A 1 170 ? 36.555 -1.114 -54.069 1.00 92.69 170 ARG A N 1
ATOM 1341 C CA . ARG A 1 170 ? 37.840 -1.810 -54.157 1.00 92.69 170 ARG A CA 1
ATOM 1342 C C . ARG A 1 170 ? 37.818 -2.856 -55.270 1.00 92.69 170 ARG A C 1
ATOM 1344 O O . ARG A 1 170 ? 38.751 -2.863 -56.066 1.00 92.69 170 ARG A O 1
ATOM 1351 N N . ASP A 1 171 ? 36.762 -3.657 -55.375 1.00 96.00 171 ASP A N 1
ATOM 1352 C CA . ASP A 1 171 ? 36.623 -4.701 -56.398 1.00 96.00 171 ASP A CA 1
ATOM 1353 C C . ASP A 1 171 ? 36.546 -4.122 -57.816 1.00 96.00 171 ASP A C 1
ATOM 1355 O O . ASP A 1 171 ? 37.141 -4.655 -58.755 1.00 96.00 171 ASP A O 1
ATOM 1359 N N . LYS A 1 172 ? 35.896 -2.965 -57.989 1.00 96.31 172 LYS A N 1
ATOM 1360 C CA . LYS A 1 172 ? 35.936 -2.226 -59.261 1.00 96.31 172 LYS A CA 1
ATOM 1361 C C . LYS A 1 172 ? 37.358 -1.806 -59.618 1.00 96.31 172 LYS A C 1
ATOM 1363 O O . LYS A 1 172 ? 37.781 -2.000 -60.756 1.00 96.31 172 LYS A O 1
ATOM 1368 N N . ARG A 1 173 ? 38.110 -1.245 -58.663 1.00 94.62 173 ARG A N 1
ATOM 1369 C CA . ARG A 1 173 ? 39.500 -0.813 -58.890 1.00 94.62 173 ARG A CA 1
ATOM 1370 C C . ARG A 1 173 ? 40.413 -1.993 -59.211 1.00 94.62 173 ARG A C 1
ATOM 1372 O O . ARG A 1 173 ? 41.209 -1.888 -60.138 1.00 94.62 173 ARG A O 1
ATOM 1379 N N . THR A 1 174 ? 40.294 -3.107 -58.490 1.00 94.62 174 THR A N 1
ATOM 1380 C CA . THR A 1 174 ? 41.100 -4.310 -58.753 1.00 94.62 174 THR A CA 1
ATOM 1381 C C . THR A 1 174 ? 40.749 -4.925 -60.102 1.00 94.62 174 THR A C 1
ATOM 1383 O O . THR A 1 174 ? 41.656 -5.275 -60.848 1.00 94.62 174 THR A O 1
ATOM 1386 N N . THR A 1 175 ? 39.466 -4.975 -60.471 1.00 95.75 175 THR A N 1
ATOM 1387 C CA . THR A 1 175 ? 39.027 -5.453 -61.792 1.00 95.75 175 THR A CA 1
ATOM 1388 C C . THR A 1 175 ? 39.555 -4.555 -62.910 1.00 95.75 175 THR A C 1
ATOM 1390 O O . THR A 1 175 ? 40.072 -5.051 -63.905 1.00 95.75 175 THR A O 1
ATOM 1393 N N . GLN A 1 176 ? 39.501 -3.228 -62.749 1.00 94.38 176 GLN A N 1
ATOM 1394 C CA . GLN A 1 176 ? 40.078 -2.288 -63.718 1.00 94.38 176 GLN A CA 1
ATOM 1395 C C . GLN A 1 176 ? 41.592 -2.477 -63.864 1.00 94.38 176 GLN A C 1
ATOM 1397 O O . GLN A 1 176 ? 42.085 -2.578 -64.984 1.00 94.38 176 GLN A O 1
ATOM 1402 N N . GLN A 1 177 ? 42.325 -2.566 -62.749 1.00 93.50 177 GLN A N 1
ATOM 1403 C CA . GLN A 1 177 ? 43.765 -2.837 -62.762 1.00 93.50 177 GLN A CA 1
ATOM 1404 C C . GLN A 1 177 ? 44.075 -4.177 -63.437 1.00 93.50 177 GLN A C 1
ATOM 1406 O O . GLN A 1 177 ? 44.960 -4.234 -64.286 1.00 93.50 177 GLN A O 1
ATOM 1411 N N . HIS A 1 178 ? 43.322 -5.231 -63.113 1.00 95.75 178 HIS A N 1
ATOM 1412 C CA . HIS A 1 178 ? 43.454 -6.547 -63.732 1.00 95.75 178 HIS A CA 1
ATOM 1413 C C . HIS A 1 178 ? 43.223 -6.484 -65.245 1.00 95.75 178 HIS A C 1
ATOM 1415 O O . HIS A 1 178 ? 44.050 -6.985 -65.998 1.00 95.75 178 HIS A O 1
ATOM 1421 N N . ASN A 1 179 ? 42.165 -5.806 -65.696 1.00 95.81 179 ASN A N 1
ATOM 1422 C CA . ASN A 1 179 ? 41.860 -5.644 -67.117 1.00 95.81 179 ASN A CA 1
ATOM 1423 C C . ASN A 1 179 ? 42.972 -4.889 -67.862 1.00 95.81 179 ASN A C 1
ATOM 1425 O O . ASN A 1 179 ? 43.355 -5.294 -68.958 1.00 95.81 179 ASN A O 1
ATOM 1429 N N . VAL A 1 180 ? 43.520 -3.818 -67.272 1.00 96.56 180 VAL A N 1
ATOM 1430 C CA . VAL A 1 180 ? 44.643 -3.065 -67.861 1.00 96.56 180 VAL A CA 1
ATOM 1431 C C . VAL A 1 180 ? 45.895 -3.937 -67.949 1.00 96.56 180 VAL A C 1
ATOM 1433 O O . VAL A 1 180 ? 46.525 -3.996 -69.002 1.00 96.56 180 VAL A O 1
ATOM 1436 N N . VAL A 1 181 ? 46.243 -4.646 -66.872 1.00 95.62 181 VAL A N 1
ATOM 1437 C CA . VAL A 1 181 ? 47.395 -5.560 -66.858 1.00 95.62 181 VAL A CA 1
ATOM 1438 C C . VAL A 1 181 ? 47.216 -6.677 -67.886 1.00 95.62 181 VAL A C 1
ATOM 1440 O O . VAL A 1 181 ? 48.145 -6.943 -68.643 1.00 95.62 181 VAL A O 1
ATOM 1443 N N . ALA A 1 182 ? 46.031 -7.283 -67.972 1.00 95.94 182 ALA A N 1
ATOM 1444 C CA . ALA A 1 182 ? 45.724 -8.332 -68.939 1.00 95.94 182 ALA A CA 1
ATOM 1445 C C . ALA A 1 182 ? 45.830 -7.830 -70.389 1.00 95.94 182 ALA A C 1
ATOM 1447 O O . ALA A 1 182 ? 46.404 -8.514 -71.235 1.00 95.94 182 ALA A O 1
ATOM 1448 N N . ALA A 1 183 ? 45.339 -6.620 -70.680 1.00 96.19 183 ALA A N 1
ATOM 1449 C CA . ALA A 1 183 ? 45.469 -6.010 -72.003 1.00 96.19 183 ALA A CA 1
ATOM 1450 C C . ALA A 1 183 ? 46.939 -5.753 -72.377 1.00 96.19 183 ALA A C 1
ATOM 1452 O O . ALA A 1 183 ? 47.358 -6.081 -73.487 1.00 96.19 183 ALA A O 1
ATOM 145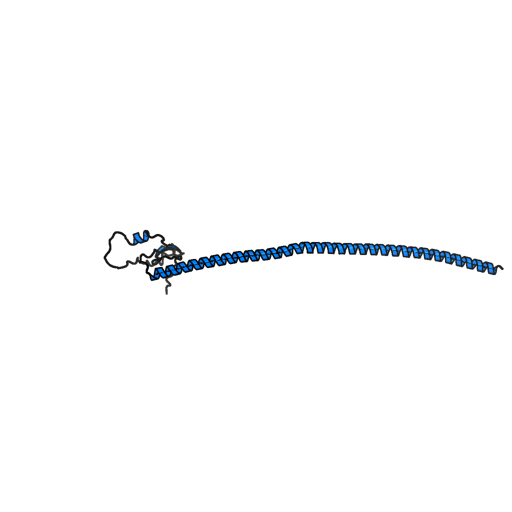3 N N . LEU A 1 184 ? 47.740 -5.226 -71.444 1.00 95.69 184 LEU A N 1
ATOM 1454 C CA . LEU A 1 184 ? 49.175 -5.014 -71.656 1.00 95.69 184 LEU A CA 1
ATOM 1455 C C . LEU A 1 184 ? 49.926 -6.338 -71.841 1.00 95.69 184 LEU A C 1
ATOM 1457 O O . LEU A 1 184 ? 50.769 -6.440 -72.727 1.00 95.69 184 LEU A O 1
ATOM 1461 N N . GLN A 1 185 ? 49.602 -7.370 -71.059 1.00 95.19 185 GLN A N 1
ATOM 1462 C CA . GLN A 1 185 ? 50.165 -8.714 -71.223 1.00 95.19 185 GLN A CA 1
ATOM 1463 C C . GLN A 1 185 ? 49.818 -9.314 -72.590 1.00 95.19 185 GLN A C 1
ATOM 1465 O O . GLN A 1 185 ? 50.696 -9.857 -73.257 1.00 95.19 185 GLN A O 1
ATOM 1470 N N . ALA A 1 186 ? 48.568 -9.177 -73.040 1.00 93.81 186 ALA A N 1
ATOM 1471 C CA . ALA A 1 186 ? 48.155 -9.626 -74.366 1.00 93.81 186 ALA A CA 1
ATOM 1472 C C . ALA A 1 186 ? 48.915 -8.885 -75.478 1.00 93.81 186 ALA A C 1
ATOM 1474 O O . ALA A 1 186 ? 49.348 -9.508 -76.446 1.00 93.81 186 ALA A O 1
ATOM 1475 N N . GLN A 1 187 ? 49.132 -7.575 -75.327 1.00 94.62 187 GLN A N 1
ATOM 1476 C CA . GLN A 1 187 ? 49.915 -6.784 -76.274 1.00 94.62 187 GLN A CA 1
ATOM 1477 C C . GLN A 1 187 ? 51.394 -7.208 -76.298 1.00 94.62 187 GLN A C 1
ATOM 1479 O O . GLN A 1 187 ? 51.973 -7.342 -77.374 1.00 94.62 187 GLN A O 1
ATOM 1484 N N . ILE A 1 188 ? 52.000 -7.469 -75.134 1.00 91.94 188 ILE A N 1
ATOM 1485 C CA . ILE A 1 188 ? 53.364 -8.016 -75.040 1.00 91.94 188 ILE A CA 1
ATOM 1486 C C . ILE A 1 188 ? 53.445 -9.353 -75.781 1.00 91.94 188 ILE A C 1
ATOM 1488 O O . ILE A 1 188 ? 54.309 -9.511 -76.638 1.00 91.94 188 ILE A O 1
ATOM 1492 N N . HIS A 1 189 ? 52.507 -10.270 -75.533 1.00 93.19 189 HIS A N 1
ATOM 1493 C CA . HIS A 1 189 ? 52.461 -11.562 -76.220 1.00 93.19 189 HIS A CA 1
ATOM 1494 C C . HIS A 1 189 ? 52.313 -11.405 -77.745 1.00 93.19 189 HIS A C 1
ATOM 1496 O O . HIS A 1 189 ? 52.937 -12.134 -78.514 1.00 93.19 189 HIS A O 1
ATOM 1502 N N . GLN A 1 190 ? 51.507 -10.447 -78.219 1.00 91.81 190 GLN A N 1
ATOM 1503 C CA . GLN A 1 190 ? 51.405 -10.137 -79.652 1.00 91.81 190 GLN A CA 1
ATOM 1504 C C . GLN A 1 190 ? 52.736 -9.641 -80.231 1.00 91.81 190 GLN A C 1
ATOM 1506 O O . GLN A 1 190 ? 53.125 -10.075 -81.315 1.00 91.81 190 GLN A O 1
ATOM 1511 N N . PHE A 1 191 ? 53.448 -8.760 -79.523 1.00 90.88 191 PHE A N 1
ATOM 1512 C CA . PHE A 1 191 ? 54.763 -8.286 -79.957 1.00 90.88 191 PHE A CA 1
ATOM 1513 C C . PHE A 1 191 ? 55.822 -9.392 -79.946 1.00 90.88 191 PHE A C 1
ATOM 1515 O O . PHE A 1 191 ? 56.644 -9.446 -80.858 1.00 90.88 191 PHE A O 1
ATOM 1522 N N . GLU A 1 192 ? 55.800 -10.285 -78.958 1.00 90.44 192 GLU A N 1
ATOM 1523 C CA . GLU A 1 192 ? 56.678 -11.458 -78.913 1.00 90.44 192 GLU A CA 1
ATOM 1524 C C . GLU A 1 192 ? 56.417 -12.392 -80.100 1.00 90.44 192 GLU A C 1
ATOM 1526 O O . GLU A 1 192 ? 57.355 -12.739 -80.815 1.00 90.44 192 GLU A O 1
ATOM 1531 N N . ALA A 1 193 ? 55.149 -12.693 -80.397 1.00 86.94 193 ALA A N 1
ATOM 1532 C CA . ALA A 1 193 ? 54.776 -13.480 -81.570 1.00 86.94 193 ALA A CA 1
ATOM 1533 C C . ALA A 1 193 ? 55.212 -12.809 -82.888 1.00 86.94 193 ALA A C 1
ATOM 1535 O O . ALA A 1 193 ? 55.748 -13.474 -83.772 1.00 86.94 193 ALA A O 1
ATOM 1536 N N . PHE A 1 194 ? 55.039 -11.488 -83.021 1.00 88.50 194 PHE A N 1
ATOM 1537 C CA . PHE A 1 194 ? 55.506 -10.744 -84.197 1.00 88.50 194 PHE A CA 1
ATOM 1538 C C . PHE A 1 194 ? 57.034 -10.782 -84.337 1.00 88.50 194 PHE A C 1
ATOM 1540 O O . PHE A 1 194 ? 57.554 -10.953 -85.440 1.00 88.50 194 PHE A O 1
ATOM 1547 N N . ARG A 1 195 ? 57.768 -10.664 -83.223 1.00 86.44 195 ARG A N 1
ATOM 1548 C CA . ARG A 1 195 ? 59.231 -10.780 -83.205 1.00 86.44 195 ARG A CA 1
ATOM 1549 C C . ARG A 1 195 ? 59.692 -12.157 -83.679 1.00 86.44 195 ARG A C 1
ATOM 1551 O O . ARG A 1 195 ? 60.684 -12.239 -84.398 1.00 86.44 195 ARG A O 1
ATOM 1558 N N . ASP A 1 196 ? 58.997 -13.215 -83.281 1.00 83.88 196 ASP A N 1
ATOM 1559 C CA . ASP A 1 196 ? 59.368 -14.586 -83.627 1.00 83.88 196 ASP A CA 1
ATOM 1560 C C . ASP A 1 196 ? 59.002 -14.949 -85.083 1.00 83.88 196 ASP A C 1
ATOM 1562 O O . ASP A 1 196 ? 59.654 -15.812 -85.659 1.00 83.88 196 ASP A O 1
ATOM 1566 N N . LEU A 1 197 ? 58.055 -14.239 -85.720 1.00 76.56 197 LEU A N 1
ATOM 1567 C CA . LEU A 1 197 ? 57.797 -14.311 -87.173 1.00 76.56 197 LEU A CA 1
ATOM 1568 C C . LEU A 1 197 ? 58.801 -13.513 -88.035 1.00 76.56 197 LEU A C 1
ATOM 1570 O O . LEU A 1 197 ? 58.864 -13.712 -89.245 1.00 76.56 197 LEU A O 1
ATOM 1574 N N . SER A 1 198 ? 59.540 -12.574 -87.438 1.00 66.31 198 SER A N 1
ATOM 1575 C CA . SER A 1 198 ? 60.504 -11.690 -88.117 1.00 66.31 198 SER A CA 1
ATOM 1576 C C . SER A 1 198 ? 61.934 -12.262 -88.167 1.00 66.31 198 SER A C 1
ATOM 1578 O O . SER A 1 198 ? 62.837 -11.587 -88.673 1.00 66.31 198 SER A O 1
ATOM 1580 N N . LYS A 1 199 ? 62.160 -13.451 -87.607 1.00 54.94 199 LYS A N 1
ATOM 1581 C CA . LYS A 1 199 ? 63.436 -14.178 -87.625 1.00 54.94 199 LYS A CA 1
ATOM 1582 C C . LYS A 1 199 ? 63.359 -15.353 -88.586 1.00 54.94 199 LYS A C 1
ATOM 1584 O O . LYS A 1 199 ? 64.409 -15.638 -89.200 1.00 54.94 199 LYS A O 1
#

Sequence (199 aa):
MCDSVTPSPPFSLLKHDDAFLVEASSTSRLTAIESKPQTTKGTMGGDPLVSPELMKAMLPSRQEWKDDRGKWQQNVSLAPSSRAEVLELQRGRSLLRVRDEIRMTIEAYQALYNTSLSFGIRKTVLAEEGTQEAEDKIAQLQDEIQRLQEQALQWSHRSMVLTSYYANERDKRTTQQHNVVAALQAQIHQFEAFRDLSK

InterPro domains:
  IPR019347 Axonemal dynein light chain [PF10211] (90-193)
  IPR019347 Axonemal dynein light chain [PTHR13183] (89-193)

Foldseek 3Di:
DDPPCQDDFDDDLFAWDRKDFPFFDPVQVPDDDDPDPDPDDDDDDDDPPDDVVNVQVPDPDFGWDADPGHIITITGDPPPDDPVSVVVSVVVVVVVVVVVVVVVVVVVVVVVVVVVVVVVVVVVVVVVVVVVVVVVVVVVVVVVVVVVVVVVVVVVVVVVVVVVVVVVVVVVVVVVVVVVVVVVVVVVVVVVVVVVVVD

Radius of gyration: 58.07 Å; chains: 1; bounding box: 129×34×148 Å

Secondary structure (DSSP, 8-state):
--------PPP-SS-BPPPEEEEE-TT-TTS------------S-S-TT--HHHHHHHSS--EEEEETTEEEEEPBP-SPPPHHHHHHHHHHHHHHHHHHHHHHHHHHHHHHHHHHHHHHHHHHHHHHHHHHHHHHHHHHHHHHHHHHHHHHHHHHHHHHHHHHHHHHHHHHHHHHHHHHHHHHHHHHHHHHHHHHHT-

pLDDT: mean 80.1, std 19.85, range [30.28, 98.44]

Organism: Aphanomyces astaci (NCBI:txid112090)